Protein AF-A0A249PLD9-F1 (afdb_monomer)

Organism: NCBI:txid716928

pLDDT: mean 78.0, std 18.62, range [26.98, 97.56]

InterPro domains:
  IPR002560 Transposase IS204/IS1001/IS1096/IS1165, DDE domain [PF01610] (2-74)
  IPR047951 Transposase ISL3 [PTHR33498] (2-139)

Structure (mmCIF, N/CA/C/O backbone):
data_AF-A0A249PLD9-F1
#
_entry.id   AF-A0A249PLD9-F1
#
loop_
_atom_site.group_PDB
_atom_site.id
_atom_site.type_symbol
_atom_site.label_atom_id
_atom_site.label_alt_id
_atom_site.label_comp_id
_atom_site.label_asym_id
_atom_site.label_entity_id
_atom_site.label_seq_id
_atom_site.pdbx_PDB_ins_code
_atom_site.Cartn_x
_atom_site.Cartn_y
_atom_site.Cartn_z
_atom_site.occupancy
_atom_site.B_iso_or_equiv
_atom_site.auth_seq_id
_atom_site.auth_comp_id
_atom_site.auth_asym_id
_atom_site.auth_atom_id
_atom_site.pdbx_PDB_model_num
ATOM 1 N N . MET A 1 1 ? 6.284 -2.127 -35.579 1.00 70.12 1 MET A N 1
ATOM 2 C CA . MET A 1 1 ? 5.802 -1.109 -34.616 1.00 70.12 1 MET A CA 1
ATOM 3 C C . MET A 1 1 ? 4.845 -0.179 -35.342 1.00 70.12 1 MET A C 1
ATOM 5 O O . MET A 1 1 ? 5.048 0.017 -36.533 1.00 70.12 1 MET A O 1
ATOM 9 N N . LEU A 1 2 ? 3.818 0.342 -34.659 1.00 83.94 2 LEU A N 1
ATOM 10 C CA . LEU A 1 2 ? 2.940 1.381 -35.216 1.00 83.94 2 LEU A CA 1
ATOM 11 C C . LEU A 1 2 ? 3.691 2.723 -35.305 1.00 83.94 2 LEU A C 1
ATOM 13 O O . LEU A 1 2 ? 4.612 2.935 -34.512 1.00 83.94 2 LEU A O 1
ATOM 17 N N . PRO A 1 3 ? 3.332 3.600 -36.257 1.00 84.44 3 PRO A N 1
ATOM 18 C CA . PRO A 1 3 ? 4.051 4.852 -36.498 1.00 84.44 3 PRO A CA 1
ATOM 19 C C . PRO A 1 3 ? 3.848 5.893 -35.387 1.00 84.44 3 PRO A C 1
ATOM 21 O O . PRO A 1 3 ? 4.688 6.770 -35.211 1.00 84.44 3 PRO A O 1
ATOM 24 N N . ASP A 1 4 ? 2.775 5.775 -34.605 1.00 87.38 4 ASP A N 1
ATOM 25 C CA . ASP A 1 4 ? 2.455 6.669 -33.498 1.00 87.38 4 ASP A CA 1
ATOM 26 C C . ASP A 1 4 ? 1.708 5.926 -32.372 1.00 87.38 4 ASP A C 1
ATOM 28 O O . ASP A 1 4 ? 1.544 4.701 -32.385 1.00 87.38 4 ASP A O 1
ATOM 32 N N . ARG A 1 5 ? 1.298 6.691 -31.356 1.00 83.44 5 ARG A N 1
ATOM 33 C CA . ARG A 1 5 ? 0.489 6.231 -30.222 1.00 83.44 5 ARG A CA 1
ATOM 34 C C . ARG A 1 5 ? -0.947 6.762 -30.302 1.00 83.44 5 ARG A C 1
ATOM 36 O O . ARG A 1 5 ? -1.583 6.945 -29.265 1.00 83.44 5 ARG A O 1
ATOM 43 N N . GLU A 1 6 ? -1.483 7.003 -31.491 1.00 89.44 6 GLU A N 1
ATOM 44 C CA . GLU A 1 6 ? -2.859 7.469 -31.636 1.00 89.44 6 GLU A CA 1
ATOM 45 C C . GLU A 1 6 ? -3.853 6.291 -31.666 1.00 89.44 6 GLU A C 1
ATOM 47 O O . GLU A 1 6 ? -3.634 5.293 -32.361 1.00 89.44 6 GLU A O 1
ATOM 52 N N . PRO A 1 7 ? -4.986 6.374 -30.940 1.00 88.19 7 PRO A N 1
ATOM 53 C CA . PRO A 1 7 ? -6.011 5.328 -30.945 1.00 88.19 7 PRO A CA 1
ATOM 54 C C . PRO A 1 7 ? -6.562 5.017 -32.343 1.00 88.19 7 PRO A C 1
ATOM 56 O O . PRO A 1 7 ? -6.878 3.865 -32.628 1.00 88.19 7 PRO A O 1
ATOM 59 N N . ALA A 1 8 ? -6.651 6.024 -33.219 1.00 91.19 8 ALA A N 1
ATOM 60 C CA . ALA A 1 8 ? -7.128 5.863 -34.593 1.00 91.19 8 ALA A CA 1
ATOM 61 C C . ALA A 1 8 ? -6.180 4.996 -35.439 1.00 91.19 8 ALA A C 1
ATOM 63 O O . ALA A 1 8 ? -6.629 4.112 -36.168 1.00 91.19 8 ALA A O 1
ATOM 64 N N . THR A 1 9 ? -4.869 5.196 -35.286 1.00 91.31 9 THR A N 1
ATOM 65 C CA . THR A 1 9 ? -3.835 4.399 -35.958 1.00 91.31 9 THR A CA 1
ATOM 66 C C . THR A 1 9 ? -3.884 2.941 -35.504 1.00 91.31 9 THR A C 1
ATOM 68 O O . THR A 1 9 ? -3.793 2.024 -36.322 1.00 91.31 9 THR A O 1
ATOM 71 N N . ALA A 1 10 ? -4.105 2.710 -34.206 1.00 89.56 10 ALA A N 1
ATOM 72 C CA . ALA A 1 10 ? -4.314 1.369 -33.669 1.00 89.56 10 ALA A CA 1
ATOM 73 C C . ALA A 1 10 ? -5.616 0.724 -34.184 1.00 89.56 10 ALA A C 1
ATOM 75 O O . ALA A 1 10 ? -5.603 -0.452 -34.543 1.00 89.56 10 ALA A O 1
ATOM 76 N N . GLU A 1 11 ? -6.722 1.474 -34.264 1.00 93.81 11 GLU A N 1
ATOM 77 C CA . GLU A 1 11 ? -8.001 0.979 -34.798 1.00 93.81 11 GLU A CA 1
ATOM 78 C C . GLU A 1 11 ? -7.861 0.509 -36.252 1.00 93.81 11 GLU A C 1
ATOM 80 O O . GLU A 1 11 ? -8.253 -0.611 -36.584 1.00 93.81 11 GLU A O 1
ATOM 85 N N . ALA A 1 12 ? -7.267 1.343 -37.113 1.00 94.12 12 ALA A N 1
ATOM 86 C CA . ALA A 1 12 ? -7.079 1.030 -38.527 1.00 94.12 12 ALA A CA 1
ATOM 87 C C . ALA A 1 12 ? -6.222 -0.228 -38.725 1.00 94.12 12 ALA A C 1
ATOM 89 O O . ALA A 1 12 ? -6.561 -1.088 -39.538 1.00 94.12 12 ALA A O 1
ATOM 90 N N . TRP A 1 13 ? -5.150 -0.368 -37.940 1.00 93.69 13 TRP A N 1
ATOM 91 C CA . TRP A 1 13 ? -4.302 -1.554 -37.983 1.00 93.69 13 TRP A CA 1
ATOM 92 C C . TRP A 1 13 ? -5.044 -2.811 -37.512 1.00 93.69 13 TRP A C 1
ATOM 94 O O . TRP A 1 13 ? -4.952 -3.852 -38.159 1.00 93.69 13 TRP A O 1
ATOM 104 N N . LEU A 1 14 ? -5.826 -2.729 -36.432 1.00 94.19 14 LEU A N 1
ATOM 105 C CA . LEU A 1 14 ? -6.593 -3.872 -35.926 1.00 94.19 14 LEU A CA 1
ATOM 106 C C . LEU A 1 14 ? -7.652 -4.350 -36.931 1.00 94.19 14 LEU A C 1
ATOM 108 O O . LEU A 1 14 ? -7.806 -5.555 -37.099 1.00 94.19 14 LEU A O 1
ATOM 112 N N . ARG A 1 15 ? -8.314 -3.442 -37.666 1.00 94.50 15 ARG A N 1
ATOM 113 C CA . ARG A 1 15 ? -9.274 -3.817 -38.729 1.00 94.50 15 ARG A CA 1
ATOM 114 C C . ARG A 1 15 ? -8.634 -4.633 -39.851 1.00 94.50 15 ARG A C 1
ATOM 116 O O . ARG A 1 15 ? -9.286 -5.490 -40.434 1.00 94.50 15 ARG A O 1
ATOM 123 N N . GLN A 1 16 ? -7.362 -4.374 -40.148 1.00 94.38 16 GLN A N 1
ATOM 124 C CA . GLN A 1 16 ? -6.601 -5.123 -41.153 1.00 94.38 16 GLN A CA 1
ATOM 125 C C . GLN A 1 16 ? -6.118 -6.486 -40.633 1.00 94.38 16 GLN A C 1
ATOM 127 O O . GLN A 1 16 ? -5.609 -7.288 -41.410 1.00 94.38 16 GLN A O 1
ATOM 132 N N . ASN A 1 17 ? -6.278 -6.760 -39.335 1.00 92.75 17 ASN A N 1
ATOM 133 C CA . ASN A 1 17 ? -5.817 -7.976 -38.672 1.00 92.75 17 ASN A CA 1
ATOM 134 C C . ASN A 1 17 ? -6.981 -8.700 -37.971 1.00 92.75 17 ASN A C 1
ATOM 136 O O . ASN A 1 17 ? -6.928 -8.991 -36.774 1.00 92.75 17 ASN A O 1
ATOM 140 N N . ALA A 1 18 ? -8.035 -9.001 -38.736 1.00 90.44 18 ALA A N 1
ATOM 141 C CA . ALA A 1 18 ? -9.264 -9.642 -38.255 1.00 90.44 18 ALA A CA 1
ATOM 142 C C . ALA A 1 18 ? -9.063 -11.033 -37.622 1.00 90.44 18 ALA A C 1
ATOM 144 O O . ALA A 1 18 ? -9.919 -11.507 -36.882 1.00 90.44 18 ALA A O 1
ATOM 145 N N . GLN A 1 19 ? -7.922 -11.681 -37.869 1.00 94.25 19 GLN A N 1
ATOM 146 C CA . GLN A 1 19 ? -7.559 -12.966 -37.271 1.00 94.25 19 GLN A CA 1
ATOM 147 C C . GLN A 1 19 ? -7.184 -12.881 -35.780 1.00 94.25 19 GLN A C 1
ATOM 149 O O . GLN A 1 19 ? -7.023 -13.913 -35.128 1.00 94.25 19 GLN A O 1
ATOM 154 N N . ILE A 1 20 ? -6.991 -11.679 -35.228 1.00 94.38 20 ILE A N 1
ATOM 155 C CA . ILE A 1 20 ? -6.615 -11.496 -33.822 1.00 94.38 20 ILE A CA 1
ATOM 156 C C . ILE A 1 20 ? -7.820 -11.775 -32.919 1.00 94.38 20 ILE A C 1
ATOM 158 O O . ILE A 1 20 ? -8.819 -11.066 -32.954 1.00 94.38 20 ILE A O 1
ATOM 162 N N . GLN 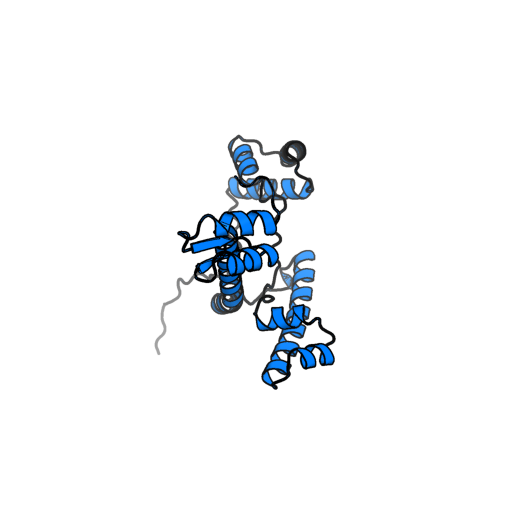A 1 21 ? -7.681 -12.769 -32.041 1.00 94.88 21 GLN A N 1
ATOM 163 C CA . GLN A 1 21 ? -8.733 -13.172 -31.098 1.00 94.88 21 GLN A CA 1
ATOM 164 C C . GLN A 1 21 ? -8.541 -12.606 -29.684 1.00 94.88 21 GLN A C 1
ATOM 166 O O . GLN A 1 21 ? -9.497 -12.526 -28.916 1.00 94.88 21 GLN A O 1
ATOM 171 N N . ILE A 1 22 ? -7.312 -12.227 -29.311 1.00 93.69 22 ILE A N 1
ATOM 172 C CA . ILE A 1 22 ? -6.978 -11.731 -27.968 1.00 93.69 22 ILE A CA 1
ATOM 173 C C . ILE A 1 22 ? -6.108 -10.482 -28.091 1.00 93.69 22 ILE A C 1
ATOM 175 O O . ILE A 1 22 ? -5.076 -10.498 -28.760 1.00 93.69 22 ILE A O 1
ATOM 179 N N . ILE A 1 23 ? -6.497 -9.413 -27.396 1.00 91.25 23 ILE A N 1
ATOM 180 C CA . ILE A 1 23 ? -5.784 -8.132 -27.384 1.00 91.25 23 ILE A CA 1
ATOM 181 C C . ILE A 1 23 ? -5.337 -7.829 -25.955 1.00 91.25 23 ILE A C 1
ATOM 183 O O . ILE A 1 23 ? -6.156 -7.510 -25.092 1.00 91.25 23 ILE A O 1
ATOM 187 N N . ALA A 1 24 ? -4.029 -7.893 -25.703 1.00 90.25 24 ALA A N 1
ATOM 188 C CA . ALA A 1 24 ? -3.438 -7.402 -24.462 1.00 90.25 24 ALA A CA 1
ATOM 189 C C . ALA A 1 24 ? -3.184 -5.894 -24.571 1.00 90.25 24 ALA A C 1
ATOM 191 O O . ALA A 1 24 ? -2.440 -5.458 -25.449 1.00 90.25 24 ALA A O 1
ATOM 192 N N . ARG A 1 25 ? -3.791 -5.093 -23.688 1.00 86.69 25 ARG A N 1
ATOM 193 C CA . ARG A 1 25 ? -3.689 -3.627 -23.756 1.00 86.69 25 ARG A CA 1
ATOM 194 C C . ARG A 1 25 ? -3.513 -2.938 -22.409 1.00 86.69 25 ARG A C 1
ATOM 196 O O . ARG A 1 25 ? -3.909 -3.448 -21.356 1.00 86.69 25 ARG A O 1
ATOM 203 N N . ASP A 1 26 ? -3.015 -1.710 -22.500 1.00 78.81 26 ASP A N 1
ATOM 204 C CA . ASP A 1 26 ? -3.050 -0.732 -21.421 1.00 78.81 26 ASP A CA 1
ATOM 205 C C . ASP A 1 26 ? -4.507 -0.320 -21.105 1.00 78.81 26 ASP A C 1
ATOM 207 O O . ASP A 1 26 ? -5.433 -0.443 -21.920 1.00 78.81 26 ASP A O 1
ATOM 211 N N . ARG A 1 27 ? -4.746 0.178 -19.891 1.00 70.25 27 ARG A N 1
ATOM 212 C CA . ARG A 1 27 ? -6.073 0.583 -19.403 1.00 70.25 27 ARG A CA 1
ATOM 213 C C . ARG A 1 27 ? -6.587 1.901 -19.987 1.00 70.25 27 ARG A C 1
ATOM 215 O O . ARG A 1 27 ? -7.692 2.307 -19.629 1.00 70.25 27 ARG A O 1
ATOM 222 N N . GLY A 1 28 ? -5.840 2.542 -20.885 1.00 76.12 28 GLY A N 1
ATOM 223 C CA . GLY A 1 28 ? -6.284 3.730 -21.607 1.00 76.12 28 GLY A CA 1
ATOM 224 C C . GLY A 1 28 ? -7.630 3.502 -22.303 1.00 76.12 28 GLY A C 1
ATOM 225 O O . GLY A 1 28 ? -7.758 2.631 -23.165 1.00 76.12 28 GLY A O 1
ATOM 226 N N . GLY A 1 29 ? -8.645 4.288 -21.927 1.00 81.88 29 GLY A N 1
ATOM 227 C CA . GLY A 1 29 ? -10.016 4.121 -22.426 1.00 81.88 29 GLY A CA 1
ATOM 228 C C . GLY A 1 29 ? -10.125 4.241 -23.949 1.00 81.88 29 GLY A C 1
ATOM 229 O O . GLY A 1 29 ? -10.872 3.491 -24.568 1.00 81.88 29 GLY A O 1
ATOM 230 N N . ALA A 1 30 ? -9.321 5.117 -24.557 1.00 85.69 30 ALA A N 1
ATOM 231 C CA . ALA A 1 30 ? -9.334 5.344 -25.999 1.00 85.69 30 ALA A CA 1
ATOM 232 C C . ALA A 1 30 ? -8.882 4.111 -26.807 1.00 85.69 30 ALA A C 1
ATOM 234 O O . ALA A 1 30 ? -9.521 3.762 -27.793 1.00 85.69 30 ALA A O 1
ATOM 235 N N . TYR A 1 31 ? -7.853 3.392 -26.347 1.00 84.00 31 TYR A N 1
ATOM 236 C CA . TYR A 1 31 ? -7.392 2.158 -26.995 1.00 84.00 31 TYR A CA 1
ATOM 237 C C . TYR A 1 31 ? -8.361 0.992 -26.811 1.00 84.00 31 TYR A C 1
ATOM 239 O O . TYR A 1 31 ? -8.528 0.184 -27.718 1.00 84.00 31 TYR A O 1
ATOM 247 N N . GLY A 1 32 ? -9.024 0.905 -25.652 1.00 89.50 32 GLY A N 1
ATOM 248 C CA . GLY A 1 32 ? -10.064 -0.102 -25.437 1.00 89.50 32 GLY A CA 1
ATOM 249 C C . GLY A 1 32 ? -11.263 0.086 -26.367 1.00 89.50 32 GLY A C 1
ATOM 250 O O . GLY A 1 32 ? -11.781 -0.891 -26.905 1.00 89.50 32 GLY A O 1
ATOM 251 N N . LEU A 1 33 ? -11.665 1.340 -26.597 1.00 91.50 33 LEU A N 1
ATOM 252 C CA . LEU A 1 33 ? -12.723 1.684 -27.549 1.00 91.50 33 LEU A CA 1
ATOM 253 C C . LEU A 1 33 ? -12.303 1.412 -28.997 1.00 91.50 33 LEU A C 1
ATOM 255 O O . LEU A 1 33 ? -13.076 0.811 -29.736 1.00 91.50 33 LEU A O 1
ATOM 259 N N . ALA A 1 34 ? -11.085 1.798 -29.38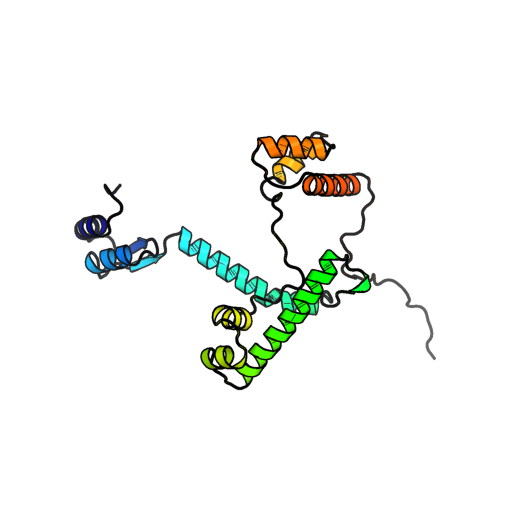4 1.00 91.75 34 ALA A N 1
ATOM 260 C CA . ALA A 1 34 ? -10.523 1.494 -30.701 1.00 91.75 34 ALA A CA 1
ATOM 261 C C . ALA A 1 34 ? -10.506 -0.021 -30.970 1.00 91.75 34 ALA A C 1
ATOM 263 O O . ALA A 1 34 ? -10.995 -0.479 -31.999 1.00 91.75 34 ALA A O 1
ATOM 264 N N . ALA A 1 35 ? -10.031 -0.815 -30.005 1.00 91.56 35 ALA A N 1
ATOM 265 C CA . ALA A 1 35 ? -10.025 -2.270 -30.107 1.00 91.56 35 ALA A CA 1
ATOM 266 C C . ALA A 1 35 ? -11.439 -2.859 -30.222 1.00 91.56 35 ALA A C 1
ATOM 268 O O . ALA A 1 35 ? -11.665 -3.713 -31.070 1.00 91.56 35 ALA A O 1
ATOM 269 N N . ALA A 1 36 ? -12.398 -2.370 -29.427 1.00 93.06 36 ALA A N 1
ATOM 270 C CA . ALA A 1 36 ? -13.783 -2.848 -29.469 1.00 93.06 36 ALA A CA 1
ATOM 271 C C . ALA A 1 36 ? -14.487 -2.520 -30.795 1.00 93.06 36 ALA A C 1
ATOM 273 O O . ALA A 1 36 ? -15.338 -3.279 -31.240 1.00 93.06 36 ALA A O 1
ATOM 274 N N . ARG A 1 37 ? -14.144 -1.389 -31.425 1.00 94.25 37 ARG A N 1
ATOM 275 C CA . ARG A 1 37 ? -14.674 -1.005 -32.742 1.00 94.25 37 ARG A CA 1
ATOM 276 C C . ARG A 1 37 ? -14.049 -1.805 -33.875 1.00 94.25 37 ARG A C 1
ATOM 278 O O . ARG A 1 37 ? -14.752 -2.177 -34.806 1.00 94.25 37 ARG A O 1
ATOM 285 N N . ALA A 1 38 ? -12.737 -2.024 -33.816 1.00 94.00 3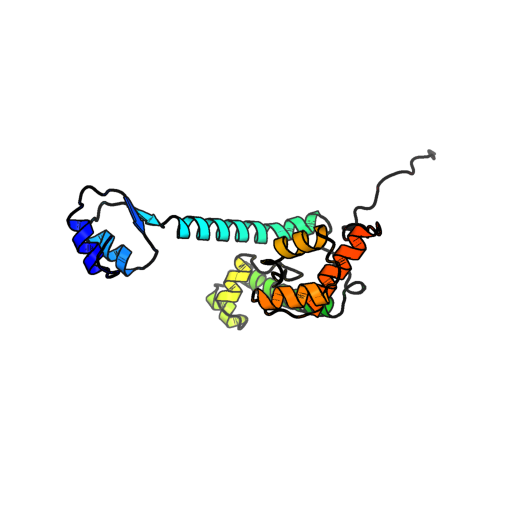8 ALA A N 1
ATOM 286 C CA . ALA A 1 38 ? -12.014 -2.729 -34.865 1.00 94.00 38 ALA A CA 1
ATOM 287 C C . ALA A 1 38 ? -12.266 -4.239 -34.845 1.00 94.00 38 ALA A C 1
ATOM 289 O O . ALA A 1 38 ? -12.405 -4.833 -35.908 1.00 94.00 38 ALA A O 1
ATOM 290 N N . LEU A 1 39 ? -12.309 -4.841 -33.652 1.00 95.81 39 LEU A N 1
ATOM 291 C CA . LEU A 1 39 ? -12.445 -6.281 -33.439 1.00 95.81 39 LEU A CA 1
ATOM 292 C C . LEU A 1 39 ? -13.436 -6.549 -32.290 1.00 95.81 39 LEU A C 1
ATOM 294 O O . LEU A 1 39 ? -13.010 -6.794 -31.158 1.00 95.81 39 LEU A O 1
ATOM 298 N N . PRO A 1 40 ? -14.755 -6.486 -32.552 1.00 93.62 40 PRO A N 1
ATOM 299 C CA . PRO A 1 40 ? -15.787 -6.636 -31.522 1.00 93.62 40 PRO A CA 1
ATOM 300 C C . PRO A 1 40 ? -15.746 -7.984 -30.793 1.00 93.62 40 PRO A C 1
ATOM 302 O O . PRO A 1 40 ? -16.024 -8.041 -29.596 1.00 93.62 40 PRO A O 1
ATOM 305 N N . ASP A 1 41 ? -15.352 -9.042 -31.502 1.00 94.12 41 ASP A N 1
ATOM 306 C CA . ASP A 1 41 ? -15.304 -10.410 -30.975 1.00 94.12 41 ASP A CA 1
ATOM 307 C C . ASP A 1 41 ? -13.972 -10.746 -30.283 1.00 94.12 41 ASP A C 1
ATOM 309 O O . ASP A 1 41 ? -13.835 -11.802 -29.662 1.00 94.12 41 ASP A O 1
ATOM 313 N N . ALA A 1 42 ? -12.972 -9.859 -30.363 1.00 94.81 42 ALA A N 1
ATOM 314 C CA . ALA A 1 42 ? -11.678 -10.091 -29.735 1.00 94.81 42 ALA A CA 1
ATOM 315 C C . ALA A 1 42 ? -11.737 -9.847 -28.220 1.00 94.81 42 ALA A C 1
ATOM 317 O O . ALA A 1 42 ? -12.160 -8.792 -27.734 1.00 94.81 42 ALA A O 1
ATOM 318 N N . VAL A 1 43 ? -11.218 -10.801 -27.447 1.00 95.12 43 VAL A N 1
ATOM 319 C CA . VAL A 1 43 ? -11.152 -10.699 -25.988 1.00 95.12 43 VAL A CA 1
ATOM 320 C C . VAL A 1 43 ? -10.060 -9.710 -25.595 1.00 95.12 43 VAL A C 1
ATOM 322 O O . VAL A 1 43 ? -8.871 -9.926 -25.836 1.00 95.12 43 VAL A O 1
ATOM 325 N N . GLN A 1 44 ? -10.451 -8.624 -24.933 1.00 92.38 44 GLN A N 1
ATOM 326 C CA . GLN A 1 44 ? -9.506 -7.639 -24.417 1.00 92.38 44 GLN A CA 1
ATOM 327 C C . GLN A 1 44 ? -9.056 -8.006 -23.003 1.00 92.38 44 GLN A C 1
ATOM 329 O O . GLN A 1 44 ? -9.858 -8.035 -22.066 1.00 92.38 44 GLN A O 1
ATOM 334 N N . VAL A 1 45 ? -7.755 -8.218 -22.832 1.00 90.12 45 VAL A N 1
ATOM 335 C CA . VAL A 1 45 ? -7.128 -8.504 -21.539 1.00 90.12 45 VAL A CA 1
ATOM 336 C C . VAL A 1 45 ? -6.211 -7.359 -21.121 1.00 90.12 45 VAL A C 1
ATOM 338 O O . VAL A 1 45 ? -5.655 -6.633 -21.948 1.00 90.12 45 VAL A O 1
ATOM 341 N N . ALA A 1 46 ? -6.057 -7.176 -19.810 1.00 84.94 46 ALA A N 1
ATOM 342 C CA . ALA A 1 46 ? -5.058 -6.250 -19.292 1.00 84.94 46 ALA A CA 1
ATOM 343 C C . ALA A 1 46 ? -3.657 -6.754 -19.658 1.00 84.94 46 ALA A C 1
ATOM 345 O O . ALA A 1 46 ? -3.396 -7.957 -19.594 1.00 84.94 46 ALA A O 1
ATOM 346 N N . ASP A 1 47 ? -2.758 -5.840 -20.017 1.00 83.38 47 ASP A N 1
ATOM 347 C CA . ASP A 1 47 ? -1.370 -6.212 -20.255 1.00 83.38 47 ASP A CA 1
ATOM 348 C C . ASP A 1 47 ? -0.696 -6.802 -19.000 1.00 83.38 47 ASP A C 1
ATOM 350 O O . ASP A 1 47 ? -1.171 -6.698 -17.859 1.00 83.38 47 ASP A O 1
ATOM 354 N N . ARG A 1 48 ? 0.456 -7.439 -19.225 1.00 80.50 48 ARG A N 1
ATOM 355 C CA . ARG A 1 48 ? 1.242 -8.097 -18.179 1.00 80.50 48 ARG A CA 1
ATOM 356 C C . ARG A 1 48 ? 1.589 -7.154 -17.028 1.00 80.50 48 ARG A C 1
ATOM 358 O O . ARG A 1 48 ? 1.569 -7.592 -15.880 1.00 80.50 48 ARG A O 1
ATOM 365 N N . TRP A 1 49 ? 1.921 -5.894 -17.313 1.00 79.50 49 TRP A N 1
ATOM 366 C CA . TRP A 1 49 ? 2.300 -4.944 -16.271 1.00 79.50 49 TRP A CA 1
ATOM 367 C C . TRP A 1 49 ? 1.119 -4.679 -15.339 1.00 79.50 49 TRP A C 1
ATOM 369 O O . TRP A 1 49 ? 1.247 -4.835 -14.125 1.00 79.50 49 TRP A O 1
ATOM 379 N N . HIS A 1 50 ? -0.061 -4.401 -15.898 1.00 78.94 50 HIS A N 1
ATOM 380 C CA . HIS A 1 50 ? -1.274 -4.202 -15.111 1.00 78.94 50 HIS A CA 1
ATOM 381 C C . HIS A 1 50 ? -1.664 -5.447 -14.329 1.00 78.94 50 HIS A C 1
ATOM 383 O O . HIS A 1 50 ? -2.050 -5.328 -13.168 1.00 78.94 50 HIS A O 1
ATOM 389 N N . LEU A 1 51 ? -1.588 -6.640 -14.920 1.00 80.25 51 LEU A N 1
ATOM 390 C CA . LEU A 1 51 ? -1.889 -7.878 -14.196 1.00 80.25 51 LEU A CA 1
ATOM 391 C C . LEU A 1 51 ? -0.982 -8.039 -12.969 1.00 80.25 51 LEU A C 1
ATOM 393 O O . LEU A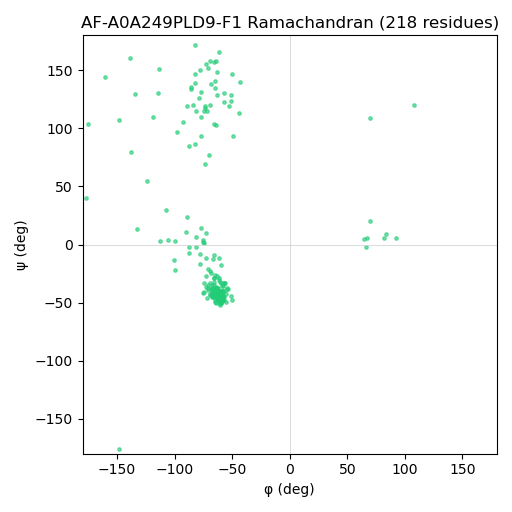 1 51 ? -1.489 -8.262 -11.867 1.00 80.25 51 LEU A O 1
ATOM 397 N N . MET A 1 52 ? 0.326 -7.834 -13.136 1.00 76.50 52 MET A N 1
ATOM 398 C CA . MET A 1 52 ? 1.303 -7.925 -12.047 1.00 76.50 52 MET A CA 1
ATOM 399 C C . MET A 1 52 ? 1.094 -6.843 -10.983 1.00 76.50 52 MET A C 1
ATOM 401 O O . MET A 1 52 ? 1.112 -7.152 -9.790 1.00 76.50 52 MET A O 1
ATOM 405 N N . GLU A 1 53 ? 0.839 -5.599 -11.384 1.00 74.81 53 GLU A N 1
ATOM 406 C CA . GLU A 1 53 ? 0.580 -4.485 -10.465 1.00 74.81 53 GLU A CA 1
ATOM 407 C C . GLU A 1 53 ? -0.695 -4.729 -9.643 1.00 74.81 53 GLU A C 1
ATOM 409 O O . GLU A 1 53 ? -0.705 -4.595 -8.417 1.00 74.81 53 GLU A O 1
ATOM 414 N N . ASN A 1 54 ? -1.782 -5.169 -10.288 1.00 78.12 54 ASN A N 1
ATOM 415 C CA . ASN A 1 54 ? -3.029 -5.469 -9.583 1.00 78.12 54 ASN A CA 1
ATOM 416 C C . ASN A 1 54 ? -2.881 -6.656 -8.632 1.00 78.12 54 ASN A C 1
ATOM 418 O O . ASN A 1 54 ? -3.386 -6.583 -7.511 1.00 78.12 54 ASN A O 1
ATOM 422 N N . ALA A 1 55 ? -2.211 -7.727 -9.066 1.00 75.38 55 ALA A N 1
ATOM 423 C CA . ALA A 1 55 ? -1.973 -8.906 -8.242 1.00 75.38 55 ALA A CA 1
ATOM 424 C C . ALA A 1 55 ? -1.114 -8.552 -7.022 1.00 75.38 55 ALA A C 1
ATOM 426 O O . ALA A 1 55 ? -1.484 -8.878 -5.894 1.00 75.38 55 ALA A O 1
ATOM 427 N N . SER A 1 56 ? -0.034 -7.793 -7.226 1.00 70.12 56 SER A N 1
ATOM 428 C CA . SER A 1 56 ? 0.836 -7.306 -6.151 1.00 70.12 56 SER A CA 1
ATOM 429 C C . SER A 1 56 ? 0.061 -6.436 -5.165 1.00 70.12 56 SER A C 1
ATOM 431 O O . SER A 1 56 ? 0.130 -6.643 -3.952 1.00 70.12 56 SER A O 1
ATOM 433 N N . ARG A 1 57 ? -0.756 -5.502 -5.666 1.00 72.56 57 ARG A N 1
ATOM 434 C CA . ARG A 1 57 ? -1.591 -4.648 -4.817 1.00 72.56 57 ARG A CA 1
ATOM 435 C C . ARG A 1 57 ? -2.622 -5.450 -4.023 1.00 72.56 57 ARG A C 1
ATOM 437 O O . ARG A 1 57 ? -2.785 -5.204 -2.830 1.00 72.56 57 ARG A O 1
ATOM 444 N N . ALA A 1 58 ? -3.295 -6.408 -4.659 1.00 78.88 58 ALA A N 1
ATOM 445 C CA . ALA A 1 58 ? -4.273 -7.273 -4.005 1.00 78.88 58 ALA A CA 1
ATOM 446 C C . ALA A 1 58 ? -3.625 -8.152 -2.926 1.00 78.88 58 ALA A C 1
ATOM 448 O O . ALA A 1 58 ? -4.163 -8.268 -1.823 1.00 78.88 58 ALA A O 1
ATOM 449 N N . PHE A 1 59 ? -2.444 -8.704 -3.209 1.00 76.19 59 PHE A N 1
ATOM 450 C CA . PHE A 1 59 ? -1.655 -9.469 -2.250 1.00 76.19 59 PHE A CA 1
ATOM 451 C C . PHE A 1 59 ? -1.253 -8.615 -1.0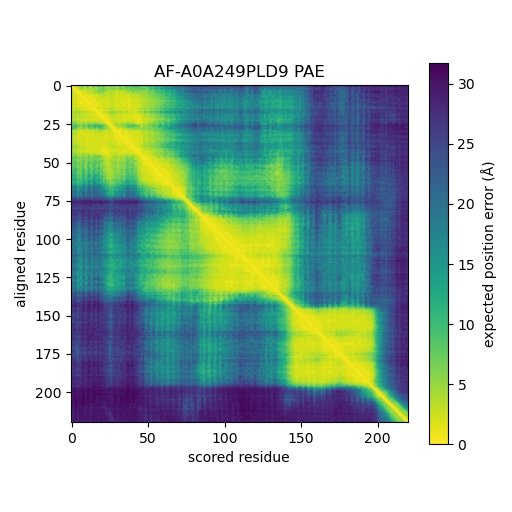42 1.00 76.19 59 PHE A C 1
ATOM 453 O O . PHE A 1 59 ? -1.521 -8.992 0.099 1.00 76.19 59 PHE A O 1
ATOM 460 N N . LEU A 1 60 ? -0.692 -7.422 -1.269 1.00 74.56 60 LEU A N 1
ATOM 461 C CA . LEU A 1 60 ? -0.336 -6.492 -0.193 1.00 74.56 60 LEU A CA 1
ATOM 462 C C . LEU A 1 60 ? -1.553 -6.098 0.651 1.00 74.56 60 LEU A C 1
ATOM 464 O O . LEU A 1 60 ? -1.453 -6.010 1.875 1.00 74.56 60 LEU A O 1
ATOM 468 N N . ASP A 1 61 ? -2.706 -5.881 0.022 1.00 72.56 61 ASP A N 1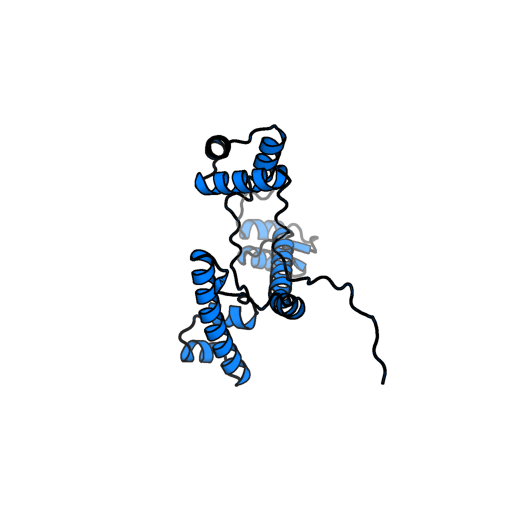
ATOM 469 C CA . ASP A 1 61 ? -3.955 -5.590 0.724 1.00 72.56 61 ASP A CA 1
ATOM 470 C C . ASP A 1 61 ? -4.426 -6.769 1.586 1.00 72.56 61 ASP A C 1
ATOM 472 O O . ASP A 1 61 ? -4.841 -6.560 2.730 1.00 72.56 61 ASP A O 1
ATOM 476 N N . ALA A 1 62 ? -4.334 -8.002 1.080 1.00 78.31 62 ALA A N 1
ATOM 477 C CA . ALA A 1 62 ? -4.665 -9.210 1.832 1.00 78.31 62 ALA A CA 1
ATOM 478 C C . ALA A 1 62 ? -3.738 -9.388 3.044 1.00 78.31 62 ALA A C 1
ATOM 480 O O . ALA A 1 62 ? -4.214 -9.561 4.168 1.00 78.31 62 ALA A O 1
ATOM 481 N N . VAL A 1 63 ? -2.424 -9.242 2.849 1.00 76.44 63 VAL A N 1
ATOM 482 C CA . VAL A 1 63 ? -1.437 -9.303 3.935 1.00 76.44 63 VAL A CA 1
ATOM 483 C C . VAL A 1 63 ? -1.724 -8.227 4.984 1.00 76.44 63 VAL A C 1
ATOM 485 O O . VAL A 1 63 ? -1.829 -8.538 6.170 1.00 76.44 63 VAL A O 1
ATOM 488 N N . ARG A 1 64 ? -1.933 -6.966 4.575 1.00 73.00 64 ARG A N 1
ATOM 489 C CA . ARG A 1 64 ? -2.235 -5.848 5.493 1.00 73.00 64 ARG A CA 1
ATOM 490 C C . ARG A 1 64 ? -3.480 -6.095 6.343 1.00 73.00 64 ARG A C 1
ATOM 492 O O . ARG A 1 64 ? -3.468 -5.777 7.534 1.00 73.00 64 ARG A O 1
ATOM 499 N N . LYS A 1 65 ? -4.534 -6.681 5.765 1.00 73.88 65 LYS A N 1
ATOM 500 C CA . LYS A 1 65 ? -5.744 -7.073 6.508 1.00 73.88 65 LYS A CA 1
ATOM 501 C C . LYS A 1 65 ? -5.427 -8.124 7.577 1.00 73.88 65 LYS A C 1
ATOM 503 O O . LYS A 1 65 ? -5.849 -7.968 8.724 1.00 73.88 65 LYS A O 1
ATOM 508 N N . SER A 1 66 ? -4.632 -9.136 7.233 1.00 73.31 66 SER A N 1
ATOM 509 C CA . SER A 1 66 ? -4.272 -10.241 8.132 1.00 73.31 66 SER A CA 1
ATOM 510 C C . SER A 1 66 ? -3.279 -9.848 9.230 1.00 73.31 66 SER A C 1
ATOM 512 O O . SER A 1 66 ? -3.323 -10.408 10.326 1.00 73.31 66 SER A O 1
ATOM 514 N N . MET A 1 67 ? -2.428 -8.840 9.003 1.00 71.81 67 MET A N 1
ATOM 515 C CA . MET A 1 67 ? -1.403 -8.419 9.971 1.00 71.81 67 MET A CA 1
ATOM 516 C C . MET A 1 67 ? -1.966 -8.035 11.343 1.00 71.81 67 MET A C 1
ATOM 518 O O . MET A 1 67 ? -1.304 -8.265 12.355 1.00 71.81 67 MET A O 1
ATOM 522 N N . ARG A 1 68 ? -3.179 -7.469 11.416 1.00 68.38 68 ARG A N 1
ATOM 523 C CA . ARG A 1 68 ? -3.813 -7.142 12.706 1.00 68.38 68 ARG A CA 1
ATOM 524 C C . ARG A 1 68 ? -4.077 -8.402 13.529 1.00 68.38 68 ARG A C 1
ATOM 526 O O . ARG A 1 68 ? -3.784 -8.417 14.722 1.00 68.38 68 ARG A O 1
ATOM 533 N N . GLN A 1 69 ? -4.596 -9.446 12.888 1.00 70.75 69 GLN A N 1
ATOM 534 C CA . GLN A 1 69 ? -4.873 -10.722 13.539 1.00 70.75 69 GLN A CA 1
ATOM 535 C C . GLN A 1 69 ? -3.573 -11.436 13.919 1.00 70.75 69 GLN A C 1
ATOM 537 O O . GLN A 1 69 ? -3.445 -11.871 15.058 1.00 70.75 69 GLN A O 1
ATOM 542 N N . ILE A 1 70 ? -2.580 -11.449 13.024 1.00 69.44 70 ILE A N 1
ATOM 543 C CA . ILE A 1 70 ? -1.246 -12.020 13.278 1.00 69.44 70 ILE A CA 1
ATOM 544 C C . ILE A 1 70 ? -0.572 -11.339 14.481 1.00 69.44 70 ILE A C 1
ATOM 546 O O . ILE A 1 70 ? -0.033 -11.998 15.364 1.00 69.44 70 ILE A O 1
ATOM 550 N N . ARG A 1 71 ? -0.634 -10.003 14.577 1.00 66.62 71 ARG A N 1
ATOM 551 C CA . ARG A 1 71 ? -0.090 -9.277 15.740 1.00 66.62 71 ARG A CA 1
ATOM 552 C C . ARG A 1 71 ? -0.857 -9.586 17.028 1.00 66.62 71 ARG A C 1
ATOM 554 O O . ARG A 1 71 ? -0.250 -9.623 18.095 1.00 66.62 71 ARG A O 1
ATOM 561 N N . LYS A 1 72 ? -2.174 -9.793 16.941 1.00 68.00 72 LYS A N 1
ATOM 562 C CA . LYS A 1 72 ? -3.003 -10.154 18.097 1.00 68.00 72 LYS A CA 1
ATOM 563 C C . LYS A 1 72 ? -2.645 -11.545 18.626 1.00 68.00 72 LYS A C 1
ATOM 565 O O . LYS A 1 72 ? -2.523 -11.695 19.837 1.00 68.00 72 LYS A O 1
ATOM 570 N N . THR A 1 73 ? -2.461 -12.532 17.746 1.00 68.94 73 THR A N 1
ATOM 571 C CA . THR A 1 73 ? -2.132 -13.914 18.136 1.00 68.94 73 THR A CA 1
ATOM 572 C C . THR A 1 73 ? -0.714 -14.044 18.685 1.00 68.94 73 THR A C 1
ATOM 574 O O . THR A 1 73 ? -0.511 -14.741 19.669 1.00 68.94 73 THR A O 1
ATOM 577 N N . LEU A 1 74 ? 0.256 -13.316 18.125 1.00 65.88 74 LEU A N 1
ATOM 578 C CA . LEU A 1 74 ? 1.655 -13.344 18.576 1.00 65.88 74 LEU A CA 1
ATOM 579 C C . LEU A 1 74 ? 1.918 -12.584 19.893 1.00 65.88 74 LEU A C 1
ATOM 581 O O . LEU A 1 74 ? 3.072 -12.411 20.276 1.00 65.88 74 LEU A O 1
ATOM 585 N N . GLY A 1 75 ? 0.894 -12.034 20.562 1.00 58.38 75 GLY A N 1
ATOM 586 C CA . GLY A 1 75 ? 1.073 -11.190 21.759 1.00 58.38 75 GLY A CA 1
ATOM 587 C C . GLY A 1 75 ? 1.814 -9.866 21.493 1.00 58.38 75 GLY A C 1
ATOM 588 O O . GLY A 1 75 ? 2.069 -9.081 22.407 1.00 58.38 75 GLY A O 1
ATOM 589 N N . ALA A 1 76 ? 2.108 -9.587 20.221 1.00 56.88 76 ALA A N 1
ATOM 590 C CA . ALA A 1 76 ? 2.773 -8.403 19.690 1.00 56.88 76 ALA A CA 1
ATOM 591 C C . ALA A 1 76 ? 1.961 -7.106 19.860 1.00 56.88 76 ALA A C 1
ATOM 593 O O . ALA A 1 76 ? 2.449 -6.010 19.580 1.00 56.88 76 ALA A O 1
ATOM 594 N N . THR A 1 77 ? 0.705 -7.218 20.290 1.00 53.00 77 THR A N 1
ATOM 595 C CA . THR A 1 77 ? -0.252 -6.121 20.458 1.00 53.00 77 THR A CA 1
ATOM 596 C C . THR A 1 77 ? 0.108 -5.166 21.595 1.00 53.00 77 THR A C 1
ATOM 598 O O . THR A 1 77 ? -0.299 -4.005 21.556 1.00 53.00 77 THR A O 1
ATOM 601 N N . ARG A 1 78 ? 0.871 -5.607 22.607 1.00 58.41 78 ARG A N 1
ATOM 602 C CA . ARG A 1 78 ? 1.226 -4.760 23.758 1.00 58.41 78 ARG A CA 1
ATOM 603 C C . ARG A 1 78 ? 2.493 -3.955 23.481 1.00 58.41 78 ARG A C 1
ATOM 605 O O . ARG A 1 78 ? 3.598 -4.315 23.877 1.00 58.41 78 ARG A O 1
ATOM 612 N N . VAL A 1 79 ? 2.326 -2.808 22.830 1.00 61.16 79 VAL A N 1
ATOM 613 C CA . VAL A 1 79 ? 3.377 -1.787 22.804 1.00 61.16 79 VAL A CA 1
ATOM 614 C C . VAL A 1 79 ? 3.451 -1.143 24.186 1.00 61.16 79 VAL A C 1
ATOM 616 O O . VAL A 1 79 ? 2.508 -0.476 24.595 1.00 61.16 79 VAL A O 1
ATOM 619 N N . ASN A 1 80 ? 4.561 -1.318 24.910 1.00 64.75 80 ASN A N 1
ATOM 620 C CA . ASN A 1 80 ? 4.801 -0.579 26.151 1.00 64.75 80 ASN A CA 1
ATOM 621 C C . ASN A 1 80 ? 5.246 0.860 25.813 1.00 64.75 80 ASN A C 1
ATOM 623 O O . ASN A 1 80 ? 6.383 1.042 25.359 1.00 64.75 80 ASN A O 1
ATOM 627 N N . PRO A 1 81 ? 4.416 1.894 26.054 1.00 61.38 81 PRO A N 1
ATOM 628 C CA . PRO A 1 81 ? 4.731 3.267 25.654 1.00 61.38 81 PRO A CA 1
ATOM 629 C C . PRO A 1 81 ? 5.955 3.833 26.384 1.00 61.38 81 PRO A C 1
ATOM 631 O O . PRO A 1 81 ? 6.671 4.684 25.849 1.00 61.38 81 PRO A O 1
ATOM 634 N N . LYS A 1 82 ? 6.242 3.326 27.593 1.00 60.59 82 LYS A N 1
ATOM 635 C CA . LYS A 1 82 ? 7.381 3.765 28.410 1.00 60.59 82 LYS A CA 1
ATOM 636 C C . LYS A 1 82 ? 8.720 3.405 27.761 1.00 60.59 82 LYS A C 1
ATOM 638 O O . LYS A 1 82 ? 9.669 4.170 27.892 1.00 60.59 82 LYS A O 1
ATOM 643 N N . LEU A 1 83 ? 8.763 2.324 26.978 1.00 61.34 83 LEU A N 1
ATOM 644 C CA . LEU A 1 83 ? 9.958 1.852 26.265 1.00 61.34 83 LEU A CA 1
ATOM 645 C C . LEU A 1 83 ? 10.143 2.495 24.878 1.00 61.34 83 LEU A C 1
ATOM 647 O O . LEU A 1 83 ? 11.115 2.203 24.178 1.00 61.34 83 LEU A O 1
ATOM 651 N N . LEU A 1 84 ? 9.215 3.354 24.446 1.00 65.62 84 LEU A N 1
ATOM 652 C CA . LEU A 1 84 ? 9.296 4.017 23.148 1.00 65.62 84 LEU A CA 1
ATOM 653 C C . LEU A 1 84 ? 10.210 5.243 23.202 1.00 65.62 84 LEU A C 1
ATOM 655 O O . LEU A 1 84 ? 10.138 6.054 24.124 1.00 65.62 84 LEU A O 1
ATOM 659 N N . THR A 1 85 ? 11.016 5.421 22.154 1.00 69.88 85 THR A N 1
ATOM 660 C CA . THR A 1 85 ? 11.706 6.691 21.892 1.00 69.88 85 THR A CA 1
ATOM 661 C C . THR A 1 85 ? 10.685 7.793 21.599 1.00 69.88 85 THR A C 1
ATOM 663 O O . THR A 1 85 ? 9.581 7.494 21.147 1.00 69.88 85 THR A O 1
ATOM 666 N N . ALA A 1 86 ? 11.050 9.067 21.774 1.00 61.53 86 ALA A N 1
ATOM 667 C CA . ALA A 1 86 ? 10.150 10.200 21.515 1.00 61.53 86 ALA A CA 1
ATOM 668 C C . ALA A 1 86 ? 9.481 10.137 20.123 1.00 61.53 86 ALA A C 1
ATOM 670 O O . ALA A 1 86 ? 8.264 10.254 20.007 1.00 61.53 86 ALA A O 1
ATOM 671 N N . ALA A 1 87 ? 10.248 9.818 19.073 1.00 65.75 87 ALA A N 1
ATOM 672 C CA . ALA A 1 87 ? 9.714 9.648 17.719 1.00 65.75 87 ALA A CA 1
ATOM 673 C C . ALA A 1 87 ? 8.707 8.487 17.603 1.00 65.75 87 ALA A C 1
ATOM 675 O O . ALA A 1 87 ? 7.711 8.594 16.888 1.00 65.75 87 ALA A O 1
ATOM 676 N N . LYS A 1 88 ? 8.942 7.374 18.309 1.00 68.25 88 LYS A N 1
ATOM 677 C CA . LYS A 1 88 ? 8.010 6.240 18.334 1.00 68.25 88 LYS A CA 1
ATOM 678 C C . LYS A 1 88 ? 6.769 6.533 19.179 1.00 68.25 88 LYS A C 1
ATOM 680 O O . LYS A 1 88 ? 5.699 6.062 18.813 1.00 68.25 88 LYS A O 1
ATOM 685 N N . ARG A 1 89 ? 6.883 7.323 20.254 1.00 70.19 89 ARG A N 1
ATOM 686 C CA . ARG A 1 89 ? 5.732 7.798 21.045 1.00 70.19 89 ARG A CA 1
ATOM 687 C C . ARG A 1 89 ? 4.800 8.649 20.190 1.00 70.19 89 ARG A C 1
ATOM 689 O O . ARG A 1 89 ? 3.623 8.327 20.107 1.00 70.19 89 ARG A O 1
ATOM 696 N N . LEU A 1 90 ? 5.341 9.611 19.441 1.00 72.12 90 LEU A N 1
ATOM 697 C CA . LEU A 1 90 ? 4.552 10.433 18.518 1.00 72.12 90 LEU A CA 1
ATOM 698 C C . LEU A 1 90 ? 3.828 9.586 17.453 1.00 72.12 90 LEU A C 1
ATOM 700 O O . LEU A 1 90 ? 2.660 9.817 17.144 1.00 72.12 90 LEU A O 1
ATOM 704 N N . GLN A 1 91 ? 4.498 8.565 16.903 1.00 73.00 91 GLN A N 1
ATOM 705 C CA . GLN A 1 91 ? 3.855 7.626 15.975 1.00 73.00 91 GLN A CA 1
ATOM 706 C C . GLN A 1 91 ? 2.755 6.796 16.644 1.00 73.00 91 GLN A C 1
ATOM 708 O O . GLN A 1 91 ? 1.719 6.561 16.022 1.00 73.00 91 GLN A O 1
ATOM 713 N N . TYR A 1 92 ? 2.971 6.369 17.889 1.00 77.38 92 TYR A N 1
ATOM 714 C CA . TYR A 1 92 ? 2.009 5.593 18.663 1.00 77.38 92 TYR A CA 1
ATOM 715 C C . TYR A 1 92 ? 0.767 6.418 19.027 1.00 77.38 92 TYR A C 1
ATOM 717 O O . TYR A 1 92 ? -0.352 5.962 18.820 1.00 77.38 92 TYR A O 1
ATOM 725 N N . GLU A 1 93 ? 0.931 7.668 19.451 1.00 80.81 93 GLU A N 1
ATOM 726 C CA . GLU A 1 93 ? -0.185 8.602 19.650 1.00 80.81 93 GLU A CA 1
ATOM 727 C C . GLU A 1 93 ? -0.955 8.842 18.347 1.00 80.81 93 GLU A C 1
ATOM 729 O O . GLU A 1 93 ? -2.184 8.777 18.308 1.00 80.81 93 GLU A O 1
ATOM 734 N N . GLY A 1 94 ? -0.233 9.048 17.242 1.00 83.38 94 GLY A N 1
ATOM 735 C CA . GLY A 1 94 ? -0.833 9.142 15.915 1.00 83.38 94 GLY A CA 1
ATOM 736 C C . GLY A 1 94 ? -1.531 7.850 15.475 1.00 83.38 94 GLY A C 1
ATOM 737 O O . GLY A 1 94 ? -2.450 7.898 14.663 1.00 83.38 94 GLY A O 1
ATOM 738 N N . TYR A 1 95 ? -1.124 6.683 15.971 1.00 83.00 95 TYR A N 1
ATOM 739 C CA . TYR A 1 95 ? -1.852 5.429 15.785 1.00 83.00 95 TYR A CA 1
ATOM 740 C C . TYR A 1 95 ? -3.141 5.395 16.611 1.00 83.00 95 TYR A C 1
ATOM 742 O O . TYR A 1 95 ? -4.184 5.100 16.039 1.00 83.00 95 TYR A O 1
ATOM 750 N N . LEU A 1 96 ? -3.107 5.781 17.889 1.00 84.81 96 LEU A N 1
ATOM 751 C CA . LEU A 1 96 ? -4.295 5.804 18.750 1.00 84.81 96 LEU A CA 1
ATOM 752 C C . LEU A 1 96 ? -5.406 6.699 18.186 1.00 84.81 96 LEU A C 1
ATOM 754 O O . LEU A 1 96 ? -6.552 6.266 18.103 1.00 84.81 96 LEU A O 1
ATOM 758 N N . ARG A 1 97 ? -5.065 7.901 17.698 1.00 85.69 97 ARG A N 1
ATOM 759 C CA . ARG A 1 97 ? -6.039 8.787 17.029 1.00 85.69 97 ARG A CA 1
ATOM 760 C C . ARG A 1 97 ? -6.657 8.127 15.795 1.00 85.69 97 ARG A C 1
ATOM 762 O O . ARG A 1 97 ? -7.852 8.244 15.553 1.00 85.69 97 ARG A O 1
ATOM 769 N N . ARG A 1 98 ? -5.852 7.397 15.011 1.00 88.00 98 ARG A N 1
ATOM 770 C CA . ARG A 1 98 ? -6.349 6.657 13.841 1.00 88.00 98 ARG A CA 1
ATOM 771 C C . ARG A 1 98 ? -7.262 5.509 14.246 1.00 88.00 98 ARG A C 1
ATOM 773 O O . ARG A 1 98 ? -8.270 5.327 13.582 1.00 88.00 98 ARG A O 1
ATOM 780 N N . GLU A 1 99 ? -6.934 4.768 15.300 1.00 86.50 99 GLU A N 1
ATOM 781 C CA . GLU A 1 99 ? -7.795 3.696 15.810 1.00 86.50 99 GLU A CA 1
ATOM 782 C C . GLU A 1 99 ? -9.143 4.236 16.286 1.00 86.50 99 GLU A C 1
ATOM 784 O O . GLU A 1 99 ? -10.168 3.645 15.961 1.00 86.50 99 GLU A O 1
ATOM 789 N N . GLN A 1 100 ? -9.164 5.387 16.964 1.00 89.25 100 GLN A N 1
ATOM 790 C CA . GLN A 1 100 ? -10.408 6.066 17.341 1.00 89.25 100 GLN A CA 1
ATOM 791 C C . GLN A 1 100 ? -11.245 6.424 16.104 1.00 89.25 100 GLN A C 1
ATOM 793 O O . GLN A 1 100 ? -12.410 6.039 16.018 1.00 89.25 100 GLN A O 1
ATOM 798 N N . THR A 1 101 ? -10.644 7.069 15.096 1.00 90.50 101 THR A N 1
ATOM 799 C CA . THR A 1 101 ? -11.318 7.355 13.816 1.00 90.50 101 THR A CA 1
ATOM 800 C C . THR A 1 101 ? -11.838 6.084 13.137 1.00 90.50 101 THR A C 1
ATOM 802 O O . THR A 1 101 ? -12.973 6.049 12.659 1.00 90.50 101 THR A O 1
ATOM 805 N N . ASN A 1 102 ? -11.018 5.031 13.083 1.00 91.38 102 ASN A N 1
ATOM 806 C CA . ASN A 1 102 ? -11.387 3.765 12.462 1.00 91.38 102 ASN A CA 1
ATOM 807 C C . ASN A 1 102 ? -12.591 3.139 13.187 1.00 91.38 102 ASN A C 1
ATOM 809 O O . ASN A 1 102 ? -13.517 2.671 12.530 1.00 91.38 102 ASN A O 1
ATOM 813 N N . ALA A 1 103 ? -12.592 3.158 14.524 1.00 91.19 103 ALA A N 1
ATOM 814 C CA . ALA A 1 103 ? -13.663 2.609 15.348 1.00 91.19 103 ALA A CA 1
ATOM 815 C C . ALA A 1 103 ? -14.998 3.323 15.104 1.00 91.19 103 ALA A C 1
ATOM 817 O O . ALA A 1 103 ? -16.003 2.645 14.904 1.00 91.19 103 ALA A O 1
ATOM 818 N N . VAL A 1 104 ? -15.000 4.659 15.029 1.00 94.38 104 VAL A N 1
ATOM 819 C CA . VAL A 1 104 ? -16.206 5.452 14.721 1.00 94.38 104 VAL A CA 1
ATOM 820 C C . VAL A 1 104 ? -16.767 5.100 13.340 1.00 94.38 104 VAL A C 1
ATOM 822 O O . VAL A 1 104 ? -17.959 4.841 13.201 1.00 94.38 104 VAL A O 1
ATOM 825 N N . ILE A 1 105 ? -15.912 5.028 12.312 1.00 95.12 105 ILE A N 1
ATOM 826 C CA . ILE A 1 105 ? -16.340 4.663 10.950 1.00 95.12 105 ILE A CA 1
ATOM 827 C C . ILE A 1 105 ? -16.920 3.241 10.914 1.00 95.12 105 ILE A C 1
ATOM 829 O O . ILE A 1 105 ? -17.947 3.008 10.274 1.00 95.12 105 ILE A O 1
ATOM 833 N N . ILE A 1 106 ? -16.278 2.288 11.596 1.00 93.31 106 ILE A N 1
ATOM 834 C CA . ILE A 1 106 ? -16.746 0.898 11.669 1.00 93.31 106 ILE A CA 1
ATOM 835 C C . ILE A 1 106 ? -18.083 0.812 12.417 1.00 93.31 106 ILE A C 1
ATOM 837 O O . ILE A 1 106 ? -18.958 0.079 11.966 1.00 93.31 106 ILE A O 1
ATOM 841 N N . ALA A 1 107 ? -18.259 1.553 13.514 1.00 95.25 107 ALA A N 1
ATOM 842 C CA . ALA A 1 107 ? -19.507 1.585 14.277 1.00 95.25 107 ALA A CA 1
ATOM 843 C C . ALA A 1 107 ? -20.679 2.084 13.418 1.00 95.25 107 ALA A C 1
ATOM 845 O O . ALA A 1 107 ? -21.641 1.347 13.227 1.00 95.25 107 ALA A O 1
ATOM 846 N N . LEU A 1 108 ? -20.528 3.243 12.767 1.00 95.62 108 LEU A N 1
ATOM 847 C CA . LEU A 1 108 ? -21.550 3.786 11.861 1.00 95.62 108 LEU A CA 1
ATOM 848 C C . LEU A 1 108 ? -21.885 2.827 10.708 1.00 95.62 108 LEU A C 1
ATOM 850 O O . LEU A 1 108 ? -23.028 2.733 10.274 1.00 95.62 108 LEU A O 1
ATOM 854 N N . THR A 1 109 ? -20.892 2.092 10.205 1.00 94.81 109 THR A N 1
ATOM 855 C CA . THR A 1 109 ? -21.126 1.095 9.149 1.00 94.81 109 THR A CA 1
ATOM 856 C C . THR A 1 109 ? -21.934 -0.094 9.664 1.00 94.81 109 THR A C 1
ATOM 858 O O . THR A 1 109 ? -22.797 -0.595 8.949 1.00 94.81 109 THR A O 1
ATOM 861 N N . LYS A 1 110 ? -21.684 -0.544 10.901 1.00 94.00 110 LYS A N 1
ATOM 862 C CA . LYS A 1 110 ? -22.467 -1.611 11.545 1.00 94.00 110 LYS A CA 1
ATOM 863 C C . LYS A 1 110 ? -23.912 -1.190 11.817 1.00 94.00 110 LYS A C 1
ATOM 865 O O . LYS A 1 110 ? -24.790 -2.039 11.776 1.00 94.00 110 LYS A O 1
ATOM 870 N N . GLU A 1 111 ? -24.153 0.100 12.024 1.00 94.69 111 GLU A N 1
ATOM 871 C CA . GLU A 1 111 ? -25.493 0.703 12.109 1.00 94.69 111 GLU A CA 1
ATOM 872 C C . GLU A 1 111 ? -26.184 0.843 10.736 1.00 94.69 111 GLU A C 1
ATOM 874 O O . GLU A 1 111 ? -27.279 1.390 10.642 1.00 94.69 111 GLU A O 1
ATOM 879 N N . GLY A 1 112 ? -25.556 0.382 9.647 1.00 95.25 112 GLY A N 1
ATOM 880 C CA . GLY A 1 112 ? -26.121 0.431 8.297 1.00 95.25 112 GLY A CA 1
ATOM 881 C C . GLY A 1 112 ? -25.920 1.763 7.566 1.00 95.25 112 GLY A C 1
ATOM 882 O O . GLY A 1 112 ? -26.474 1.957 6.483 1.00 95.25 112 GLY A O 1
ATOM 883 N N . ALA A 1 113 ? -25.119 2.693 8.102 1.00 95.50 113 ALA A N 1
ATOM 884 C CA . ALA A 1 113 ? -24.886 3.975 7.444 1.00 95.50 113 ALA A CA 1
ATOM 885 C C . ALA A 1 113 ? -24.142 3.804 6.108 1.00 95.50 113 ALA A C 1
ATOM 887 O O . ALA A 1 113 ? -23.115 3.127 6.003 1.00 95.50 113 ALA A O 1
ATOM 888 N N . THR A 1 114 ? -24.620 4.493 5.069 1.00 97.06 114 THR A N 1
ATOM 889 C CA . THR A 1 114 ? -23.935 4.516 3.769 1.00 97.06 114 THR A CA 1
ATOM 890 C C . THR A 1 114 ? -22.619 5.294 3.853 1.00 97.06 114 THR A C 1
ATOM 892 O O . THR A 1 114 ? -22.458 6.195 4.674 1.00 97.06 114 THR A O 1
ATOM 895 N N . ILE A 1 115 ? -21.684 5.045 2.927 1.00 95.25 115 ILE A N 1
ATOM 896 C CA . ILE A 1 115 ? -20.421 5.808 2.855 1.00 95.25 115 ILE A CA 1
ATOM 897 C C . ILE A 1 115 ? -20.676 7.323 2.779 1.00 95.25 115 ILE A C 1
ATOM 899 O O . ILE A 1 115 ? -19.925 8.095 3.368 1.00 95.25 115 ILE A O 1
ATOM 903 N N . LYS A 1 116 ? -21.709 7.761 2.044 1.00 97.38 116 LYS A N 1
ATOM 904 C CA . LYS A 1 116 ? -22.046 9.189 1.916 1.00 97.38 116 LYS A CA 1
ATOM 905 C C . LYS A 1 116 ? -22.472 9.768 3.267 1.00 97.38 116 LYS A C 1
ATOM 907 O O . LYS A 1 116 ? -22.023 10.850 3.629 1.00 97.38 116 LYS A O 1
ATOM 912 N N . GLU A 1 117 ? -23.272 9.018 4.015 1.00 96.88 117 GLU A N 1
ATOM 913 C CA . GLU A 1 117 ? -23.726 9.419 5.342 1.00 96.88 117 GLU A CA 1
ATOM 914 C C . GLU A 1 117 ? -22.579 9.448 6.359 1.00 96.88 117 GLU A C 1
ATOM 916 O O . GLU A 1 117 ? -22.450 10.408 7.113 1.00 96.88 117 GLU A O 1
ATOM 921 N N . ILE A 1 118 ? -21.679 8.462 6.326 1.00 96.56 118 ILE A N 1
ATOM 922 C CA . ILE A 1 118 ? -20.486 8.441 7.186 1.00 96.56 118 ILE A CA 1
ATOM 923 C C . ILE A 1 118 ? -19.603 9.664 6.918 1.00 96.56 118 ILE A C 1
ATOM 925 O O . ILE A 1 118 ? -19.156 10.314 7.861 1.00 96.56 118 ILE A O 1
ATOM 929 N N . VAL A 1 119 ? -19.371 10.010 5.646 1.00 97.56 119 VAL A N 1
ATOM 930 C CA . VAL A 1 119 ? -18.619 11.221 5.264 1.00 97.56 119 VAL A CA 1
ATOM 931 C C . VAL A 1 119 ? -19.281 12.472 5.845 1.00 97.56 119 VAL A C 1
ATOM 933 O O . VAL A 1 119 ? -18.596 13.293 6.449 1.00 97.56 119 VAL A O 1
ATOM 936 N N . ARG A 1 120 ? -20.608 12.590 5.722 1.00 96.25 120 ARG A N 1
ATOM 937 C CA . ARG A 1 120 ? -21.374 13.732 6.237 1.00 96.25 120 ARG A CA 1
ATOM 938 C C . ARG A 1 120 ? -21.306 13.846 7.764 1.00 96.25 120 ARG A C 1
ATOM 940 O O . ARG A 1 120 ? -21.106 14.941 8.269 1.00 96.25 120 ARG A O 1
ATOM 947 N N . ARG A 1 121 ? -21.446 12.731 8.491 1.00 95.44 121 ARG A N 1
ATOM 948 C CA . ARG A 1 121 ? -21.436 12.706 9.968 1.00 95.44 121 ARG A CA 1
ATOM 949 C C . ARG A 1 121 ? -20.052 12.926 10.571 1.00 95.44 121 ARG A C 1
ATOM 951 O O . ARG A 1 121 ? -19.939 13.526 11.629 1.00 95.44 121 ARG A O 1
ATOM 958 N N . THR A 1 122 ? -19.008 12.405 9.929 1.00 92.88 122 THR A N 1
ATOM 959 C CA . THR A 1 122 ? -17.646 12.398 10.497 1.00 92.88 122 THR A CA 1
ATOM 960 C C . THR A 1 122 ? -16.741 13.501 9.949 1.00 92.88 122 THR A C 1
ATOM 962 O O . THR A 1 122 ? -15.651 13.707 10.475 1.00 92.88 122 THR A O 1
ATOM 965 N N . GLY A 1 123 ? -17.131 14.170 8.857 1.00 93.69 123 GLY A N 1
ATOM 966 C CA . GLY A 1 123 ? -16.283 15.137 8.148 1.00 93.69 123 GLY A CA 1
ATOM 967 C C . GLY A 1 123 ? -15.066 14.506 7.455 1.00 93.69 123 GLY A C 1
ATOM 968 O O . GLY A 1 123 ? -14.209 15.205 6.915 1.00 93.69 123 GLY A O 1
ATOM 969 N N . HIS A 1 124 ? -14.948 13.177 7.462 1.00 94.81 124 HIS A N 1
ATOM 970 C CA . HIS A 1 124 ? -13.828 12.472 6.860 1.00 94.81 124 HIS A CA 1
ATOM 971 C C . HIS A 1 124 ? -14.003 12.280 5.358 1.00 94.81 124 HIS A C 1
ATOM 973 O O . HIS A 1 124 ? -15.101 12.045 4.861 1.00 94.81 124 HIS A O 1
ATOM 979 N N . SER A 1 125 ? -12.893 12.299 4.616 1.00 95.19 125 SER A N 1
ATOM 980 C CA . SER A 1 125 ? -12.941 12.108 3.168 1.00 95.19 125 SER A CA 1
ATOM 981 C C . SER A 1 125 ? -13.474 10.721 2.793 1.00 95.19 125 SER A C 1
ATOM 983 O O . SER A 1 125 ? -13.210 9.711 3.452 1.00 95.19 125 SER A O 1
ATOM 985 N N . ARG A 1 126 ? -14.163 10.639 1.650 1.00 95.50 126 ARG A N 1
ATOM 986 C CA . ARG A 1 126 ? -14.667 9.368 1.101 1.00 95.50 126 ARG A CA 1
ATOM 987 C C . ARG A 1 126 ? -13.555 8.330 0.903 1.00 95.50 126 ARG A C 1
ATOM 989 O O . ARG A 1 126 ? -13.792 7.130 1.042 1.00 95.50 126 ARG A O 1
ATOM 996 N N . GLY A 1 127 ? -12.344 8.786 0.577 1.00 92.25 127 GLY A N 1
ATOM 997 C CA . GLY A 1 127 ? -11.156 7.940 0.468 1.00 92.25 127 GLY A CA 1
ATOM 998 C C . GLY A 1 127 ? -10.752 7.330 1.809 1.00 92.25 127 GLY A C 1
ATOM 999 O O . GLY A 1 127 ? -10.522 6.123 1.875 1.00 92.25 127 GLY A O 1
ATOM 1000 N N . LEU A 1 128 ? -10.752 8.130 2.882 1.00 90.81 128 LEU A N 1
ATOM 1001 C CA . LEU A 1 128 ? -10.450 7.652 4.230 1.00 90.81 128 LEU A CA 1
ATOM 1002 C C . LEU A 1 128 ? -11.445 6.579 4.675 1.00 90.81 128 LEU A C 1
ATOM 1004 O O . LEU A 1 128 ? -11.022 5.508 5.105 1.00 90.81 128 LEU A O 1
ATOM 1008 N N . VAL A 1 129 ? -12.746 6.840 4.517 1.00 93.81 129 VAL A N 1
ATOM 1009 C CA . VAL A 1 129 ? -13.806 5.888 4.884 1.00 93.81 129 VAL A CA 1
ATOM 1010 C C . VAL A 1 129 ? -13.590 4.552 4.172 1.00 93.81 129 VAL A C 1
ATOM 1012 O O . VAL A 1 129 ? -13.514 3.511 4.817 1.00 93.81 129 VAL A O 1
ATOM 1015 N N . ARG A 1 130 ? -13.366 4.566 2.853 1.00 93.31 130 ARG A N 1
ATOM 1016 C CA . ARG A 1 130 ? -13.074 3.342 2.084 1.00 93.31 130 ARG A CA 1
ATOM 1017 C C . ARG A 1 130 ? -11.813 2.624 2.561 1.00 93.31 130 ARG A C 1
ATOM 1019 O O . ARG A 1 130 ? -11.806 1.399 2.614 1.00 93.31 130 ARG A O 1
ATOM 1026 N N . GLN A 1 131 ? -10.758 3.362 2.896 1.00 87.38 131 GLN A N 1
ATOM 1027 C CA . GLN A 1 131 ? -9.508 2.783 3.387 1.00 87.38 131 GLN A CA 1
ATOM 1028 C C . GLN A 1 131 ? -9.711 2.058 4.728 1.00 87.38 131 GLN A C 1
ATOM 1030 O O . GLN A 1 131 ? -9.162 0.973 4.929 1.00 87.38 131 GLN A O 1
ATOM 1035 N N . VAL A 1 132 ? -10.523 2.626 5.628 1.00 89.88 132 VAL A N 1
ATOM 1036 C CA . VAL A 1 132 ? -10.891 1.993 6.905 1.00 89.88 132 VAL A CA 1
ATOM 1037 C C . VAL A 1 132 ? -11.696 0.722 6.672 1.00 89.88 132 VAL A C 1
ATOM 1039 O O . VAL A 1 132 ? -11.325 -0.326 7.193 1.00 89.88 132 VAL A O 1
ATOM 1042 N N . LEU A 1 133 ? -12.733 0.780 5.832 1.00 89.00 133 LEU A N 1
ATOM 1043 C CA . LEU A 1 133 ? -13.574 -0.383 5.520 1.00 89.00 133 LEU A CA 1
ATOM 1044 C C . LEU A 1 133 ? -12.790 -1.525 4.861 1.00 89.00 133 LEU A C 1
ATOM 1046 O O . LEU A 1 133 ? -13.105 -2.695 5.047 1.00 89.00 133 LEU A O 1
ATOM 1050 N N . ARG A 1 134 ? -11.723 -1.198 4.126 1.00 86.31 134 ARG A N 1
ATOM 1051 C CA . ARG A 1 134 ? -10.799 -2.179 3.541 1.00 86.31 134 ARG A CA 1
ATOM 1052 C C . ARG A 1 134 ? -9.742 -2.693 4.522 1.00 86.31 134 ARG A C 1
ATOM 1054 O O . ARG A 1 134 ? -8.932 -3.522 4.124 1.00 86.31 134 ARG A O 1
ATOM 1061 N N . GLY A 1 135 ? -9.695 -2.215 5.766 1.00 80.12 135 GLY A N 1
ATOM 1062 C CA . GLY A 1 135 ? -8.696 -2.632 6.756 1.00 80.12 135 GLY A CA 1
ATOM 1063 C C . GLY A 1 135 ? -7.269 -2.145 6.464 1.00 80.12 135 GLY A C 1
ATOM 1064 O O . GLY A 1 135 ? -6.306 -2.697 6.987 1.00 80.12 135 GLY A O 1
ATOM 1065 N N . GLN A 1 136 ? -7.103 -1.100 5.649 1.00 76.12 136 GLN A N 1
ATOM 1066 C CA . GLN A 1 136 ? -5.803 -0.616 5.157 1.00 76.12 136 GLN A CA 1
ATOM 1067 C C . GLN A 1 136 ? -5.148 0.439 6.084 1.00 76.12 136 GLN A C 1
ATOM 1069 O O . GLN A 1 136 ? -4.364 1.274 5.624 1.00 76.12 136 GLN A O 1
ATOM 1074 N N . ARG A 1 137 ? -5.496 0.472 7.383 1.00 74.50 137 ARG A N 1
ATOM 1075 C CA . ARG A 1 137 ? -4.998 1.469 8.368 1.00 74.50 137 ARG A CA 1
ATOM 1076 C C . ARG A 1 137 ? -4.516 0.893 9.704 1.00 74.50 137 ARG A C 1
ATOM 1078 O O . ARG A 1 137 ? -4.257 1.666 10.623 1.00 74.50 137 ARG A O 1
ATOM 1085 N N . ASN A 1 138 ? -4.314 -0.419 9.791 1.00 68.56 138 ASN A N 1
ATOM 1086 C CA . ASN A 1 138 ? -4.037 -1.128 11.049 1.00 68.56 138 ASN A CA 1
ATOM 1087 C C . ASN A 1 138 ? -2.564 -1.070 11.517 1.00 68.56 138 ASN A C 1
ATOM 1089 O O . ASN A 1 138 ? -2.178 -1.750 12.469 1.00 68.56 138 ASN A O 1
ATOM 1093 N N . ASP A 1 139 ? -1.704 -0.301 10.842 1.00 66.69 139 ASP A N 1
ATOM 1094 C CA . ASP A 1 139 ? -0.281 -0.230 11.175 1.00 66.69 139 ASP A CA 1
ATOM 1095 C C . ASP A 1 139 ? 0.018 0.714 12.341 1.00 66.69 139 ASP A C 1
ATOM 1097 O O . ASP A 1 139 ? -0.145 1.939 12.237 1.00 66.69 139 ASP A O 1
ATOM 1101 N N . VAL A 1 140 ? 0.510 0.109 13.430 1.00 65.00 140 VAL A N 1
ATOM 1102 C CA . VAL A 1 140 ? 0.931 0.778 14.670 1.00 65.00 140 VAL A CA 1
ATOM 1103 C C . VAL A 1 140 ? 2.117 1.699 14.412 1.00 65.00 140 VAL A C 1
ATOM 1105 O O . VAL A 1 140 ? 2.071 2.888 14.716 1.00 65.00 140 VAL A O 1
ATOM 1108 N N . PHE A 1 141 ? 3.149 1.169 13.760 1.00 63.75 141 PHE A N 1
ATOM 1109 C CA . PHE A 1 141 ? 4.292 1.936 13.287 1.00 63.75 141 PHE A CA 1
ATOM 1110 C C . PHE A 1 141 ? 4.295 1.901 11.770 1.00 63.75 141 PHE A C 1
ATOM 1112 O O . PHE A 1 141 ? 4.177 0.833 11.171 1.00 63.75 141 PHE A O 1
ATOM 1119 N N . ARG A 1 142 ? 4.422 3.070 11.140 1.00 61.38 142 ARG A N 1
ATOM 1120 C CA . ARG A 1 142 ? 4.600 3.121 9.690 1.00 61.38 142 ARG A CA 1
ATOM 1121 C C . ARG A 1 142 ? 6.029 2.685 9.391 1.00 61.38 142 ARG A C 1
ATOM 1123 O O . ARG A 1 142 ? 6.967 3.385 9.773 1.00 61.38 142 ARG A O 1
ATOM 1130 N N . SER A 1 143 ? 6.197 1.561 8.707 1.00 53.09 143 SER A N 1
ATOM 1131 C CA . SER A 1 143 ? 7.439 1.264 8.002 1.00 53.09 143 SER A CA 1
ATOM 1132 C C . SER A 1 143 ? 7.569 2.296 6.884 1.00 53.09 143 SER A C 1
ATOM 1134 O O . SER A 1 143 ? 6.840 2.263 5.898 1.00 53.09 143 SER A O 1
ATOM 1136 N N . ARG A 1 144 ? 8.436 3.292 7.077 1.00 51.72 144 ARG A N 1
ATOM 1137 C CA . ARG A 1 144 ? 8.925 4.071 5.940 1.00 51.72 144 ARG A CA 1
ATOM 1138 C C . ARG A 1 144 ? 9.988 3.216 5.274 1.00 51.72 144 ARG A C 1
ATOM 1140 O O . ARG A 1 144 ? 10.916 2.797 5.965 1.00 51.72 144 ARG A O 1
ATOM 1147 N N . GLU A 1 145 ? 9.843 2.979 3.976 1.00 54.97 145 GLU A N 1
ATOM 1148 C CA . GLU A 1 145 ? 10.975 2.566 3.152 1.00 54.97 145 GLU A CA 1
ATOM 1149 C C . GLU A 1 145 ? 12.110 3.554 3.408 1.00 54.97 145 GLU A C 1
ATOM 1151 O O . GLU A 1 145 ? 11.932 4.778 3.361 1.00 54.97 145 GLU A O 1
ATOM 1156 N N . SER A 1 146 ? 13.253 3.020 3.824 1.00 66.81 146 SER A N 1
ATOM 1157 C CA . SER A 1 146 ? 14.431 3.841 4.032 1.00 66.81 146 SER A CA 1
ATOM 1158 C C . SER A 1 146 ? 14.886 4.330 2.666 1.00 66.81 146 SER A C 1
ATOM 1160 O O . SER A 1 146 ? 14.970 3.543 1.732 1.00 66.81 146 SER A O 1
ATOM 1162 N N . SER A 1 147 ? 15.286 5.594 2.540 1.00 77.69 147 SER A N 1
ATOM 1163 C CA . SER A 1 147 ? 15.954 6.042 1.311 1.00 77.69 147 SER A CA 1
ATOM 1164 C C . SER A 1 147 ? 17.273 5.300 1.051 1.00 77.69 147 SER A C 1
ATOM 1166 O O . SER A 1 147 ? 17.835 5.433 -0.032 1.00 77.69 147 SER A O 1
ATOM 1168 N N . LEU A 1 148 ? 17.773 4.540 2.037 1.00 81.00 148 LEU A N 1
ATOM 1169 C CA . LEU A 1 148 ? 18.905 3.629 1.880 1.00 81.00 148 LEU A CA 1
ATOM 1170 C C . LEU A 1 148 ? 18.556 2.310 1.193 1.00 81.00 148 LEU A C 1
ATOM 1172 O O . LEU A 1 148 ? 19.497 1.653 0.776 1.00 81.00 148 LEU A O 1
ATOM 1176 N N . GLU A 1 149 ? 17.280 1.916 1.095 1.00 80.00 149 GLU A N 1
ATOM 1177 C CA . GLU A 1 149 ? 16.879 0.595 0.578 1.00 80.00 149 GLU A CA 1
ATOM 1178 C C . GLU A 1 149 ? 17.536 0.265 -0.774 1.00 80.00 149 GLU A C 1
ATOM 1180 O O . GLU A 1 149 ? 18.186 -0.774 -0.865 1.00 80.00 149 GLU A O 1
ATOM 1185 N N . PRO A 1 150 ? 17.527 1.177 -1.775 1.00 84.50 150 PRO A N 1
ATOM 1186 C CA . PRO A 1 150 ? 18.156 0.916 -3.074 1.00 84.50 150 PRO A CA 1
ATOM 1187 C C . PRO A 1 150 ? 19.685 0.781 -3.023 1.00 84.50 150 PRO A C 1
ATOM 1189 O O . PRO A 1 150 ? 20.303 0.376 -3.999 1.00 84.50 150 PRO A O 1
ATOM 1192 N N . TYR A 1 151 ? 20.309 1.162 -1.907 1.00 84.88 151 TYR A N 1
ATOM 1193 C CA . TYR A 1 151 ? 21.757 1.199 -1.725 1.00 84.88 151 TYR A CA 1
ATOM 1194 C C . TYR A 1 151 ? 22.252 0.161 -0.707 1.00 84.88 151 TYR A C 1
ATOM 1196 O O . TYR A 1 151 ? 23.446 0.144 -0.401 1.00 84.88 151 TYR A O 1
ATOM 1204 N N . LEU A 1 152 ? 21.368 -0.679 -0.147 1.00 84.94 152 LEU A N 1
ATOM 1205 C CA . LEU A 1 152 ? 21.738 -1.644 0.894 1.00 84.94 152 LEU A CA 1
ATOM 1206 C C . LEU A 1 152 ? 22.720 -2.698 0.384 1.00 84.94 152 LEU A C 1
ATOM 1208 O O . LEU A 1 152 ? 23.700 -2.965 1.072 1.00 84.94 152 LEU A O 1
ATOM 1212 N N . GLU A 1 153 ? 22.515 -3.228 -0.822 1.00 84.31 153 GLU A N 1
ATOM 1213 C CA . GLU A 1 153 ? 23.429 -4.211 -1.420 1.00 84.31 153 GLU A CA 1
ATOM 1214 C C . GLU A 1 153 ? 24.832 -3.629 -1.609 1.00 84.31 153 GLU A C 1
ATOM 1216 O O . GLU A 1 153 ? 25.830 -4.229 -1.207 1.00 84.31 153 GLU A O 1
ATOM 1221 N N . TRP A 1 154 ? 24.916 -2.408 -2.147 1.00 90.38 154 TRP A N 1
ATOM 1222 C CA . TRP A 1 154 ? 26.191 -1.717 -2.310 1.00 90.38 154 TRP A CA 1
ATOM 1223 C C . TRP A 1 154 ? 26.862 -1.450 -0.958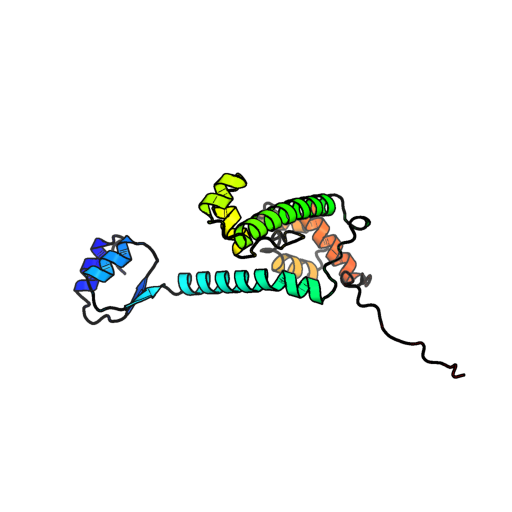 1.00 90.38 154 TRP A C 1
ATOM 1225 O O . TRP A 1 154 ? 28.060 -1.684 -0.796 1.00 90.38 154 TRP A O 1
ATOM 1235 N N . LEU A 1 155 ? 26.096 -0.987 0.032 1.00 89.50 155 LEU A N 1
ATOM 1236 C CA . LEU A 1 155 ? 26.592 -0.740 1.382 1.00 89.50 155 LEU A CA 1
ATOM 1237 C C . LEU A 1 155 ? 27.120 -2.020 2.044 1.00 89.50 155 LEU A C 1
ATOM 1239 O O . LEU A 1 155 ? 28.183 -1.979 2.664 1.00 89.50 155 LEU A O 1
ATOM 1243 N N . ASP A 1 1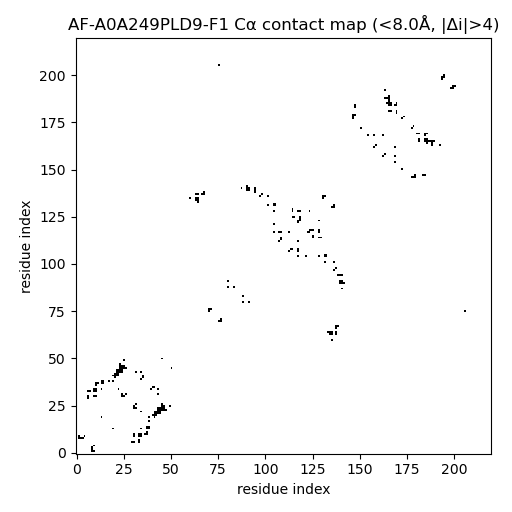56 ? 26.417 -3.140 1.889 1.00 87.81 156 ASP A N 1
ATOM 1244 C CA . ASP A 1 156 ? 26.829 -4.446 2.403 1.00 87.81 156 ASP A CA 1
ATOM 1245 C C . ASP A 1 156 ? 28.113 -4.938 1.718 1.00 87.81 156 ASP A C 1
ATOM 1247 O O . ASP A 1 156 ? 29.033 -5.388 2.404 1.00 87.81 156 ASP A O 1
ATOM 1251 N N . ALA A 1 157 ? 28.248 -4.746 0.402 1.00 87.25 157 ALA A N 1
ATOM 1252 C CA . ALA A 1 157 ? 29.478 -5.052 -0.328 1.00 87.25 157 ALA A CA 1
ATOM 1253 C C . ALA A 1 157 ? 30.673 -4.212 0.163 1.00 87.25 157 ALA A C 1
ATOM 1255 O O . ALA A 1 157 ? 31.755 -4.744 0.413 1.00 87.25 157 ALA A O 1
ATOM 1256 N N . GLN A 1 158 ? 30.488 -2.902 0.375 1.00 91.75 158 GLN A N 1
ATOM 1257 C CA . GLN A 1 158 ? 31.544 -2.052 0.940 1.00 91.75 158 GLN A CA 1
ATOM 1258 C C . GLN A 1 158 ? 31.905 -2.460 2.375 1.00 91.75 158 GLN A C 1
ATOM 1260 O O . GLN A 1 158 ? 33.072 -2.403 2.769 1.00 91.75 158 GLN A O 1
ATOM 1265 N N . TRP A 1 159 ? 30.912 -2.878 3.161 1.00 88.56 159 TRP A N 1
ATOM 1266 C CA . TRP A 1 159 ? 31.115 -3.346 4.528 1.00 88.56 159 TRP A CA 1
ATOM 1267 C C . TRP A 1 159 ? 31.958 -4.619 4.590 1.00 88.56 159 TRP A C 1
ATOM 1269 O O . TRP A 1 159 ? 32.890 -4.700 5.402 1.00 88.56 159 TRP A O 1
ATOM 1279 N N . ALA A 1 160 ? 31.645 -5.578 3.713 1.00 85.38 160 ALA A N 1
ATOM 1280 C CA . ALA A 1 160 ? 32.396 -6.814 3.528 1.00 85.38 160 ALA A CA 1
ATOM 1281 C C . ALA A 1 160 ? 33.831 -6.528 3.060 1.00 85.38 160 ALA A C 1
ATOM 1283 O O . ALA A 1 160 ? 34.771 -7.120 3.579 1.00 85.38 160 ALA A O 1
ATOM 1284 N N . ALA A 1 161 ? 34.018 -5.523 2.198 1.00 89.19 161 ALA A N 1
ATOM 1285 C CA . ALA A 1 161 ? 35.328 -5.023 1.772 1.00 89.19 161 ALA A CA 1
ATOM 1286 C C . ALA A 1 161 ? 36.089 -4.211 2.851 1.00 89.19 161 ALA A C 1
ATOM 1288 O O . ALA A 1 161 ? 37.081 -3.547 2.553 1.00 89.19 161 ALA A O 1
ATOM 1289 N N . GLY A 1 162 ? 35.623 -4.199 4.105 1.00 87.06 162 GLY A N 1
ATOM 1290 C CA . GLY A 1 162 ? 36.316 -3.559 5.229 1.00 87.06 162 GLY A CA 1
ATOM 1291 C C . GLY A 1 162 ? 36.107 -2.044 5.352 1.00 87.06 162 GLY A C 1
ATOM 1292 O O . GLY A 1 162 ? 36.681 -1.412 6.241 1.00 87.06 162 GLY A O 1
ATOM 1293 N N . LYS A 1 163 ? 35.252 -1.422 4.530 1.00 89.56 163 LYS A N 1
ATOM 1294 C CA . LYS A 1 163 ? 34.930 0.011 4.645 1.00 89.56 163 LYS A CA 1
ATOM 1295 C C . LYS A 1 163 ? 33.963 0.240 5.813 1.00 89.56 163 LYS A C 1
ATOM 1297 O O . LYS A 1 163 ? 32.747 0.169 5.669 1.00 89.56 163 LYS A O 1
ATOM 1302 N N . ARG A 1 164 ? 34.501 0.543 7.002 1.00 85.19 164 ARG A N 1
ATOM 1303 C CA . ARG A 1 164 ? 33.718 0.691 8.253 1.00 85.19 164 ARG A CA 1
ATOM 1304 C C . ARG A 1 164 ? 33.406 2.142 8.651 1.00 85.19 164 ARG A C 1
ATOM 1306 O O . ARG A 1 164 ? 32.831 2.382 9.721 1.00 85.19 164 ARG A O 1
ATOM 1313 N N . ASN A 1 165 ? 33.781 3.135 7.843 1.00 91.44 165 ASN A N 1
ATOM 1314 C CA . ASN A 1 165 ? 33.529 4.550 8.134 1.00 91.44 165 ASN A CA 1
ATOM 1315 C C . ASN A 1 165 ? 32.207 5.028 7.508 1.00 91.44 165 ASN A C 1
ATOM 1317 O O . ASN A 1 165 ? 32.124 5.279 6.310 1.00 91.44 165 ASN A O 1
ATOM 1321 N N . GLY A 1 166 ? 31.173 5.218 8.336 1.00 88.00 166 GLY A N 1
ATOM 1322 C CA . GLY A 1 166 ? 29.848 5.653 7.875 1.00 88.00 166 GLY A CA 1
ATOM 1323 C C . GLY A 1 166 ? 29.824 7.028 7.191 1.00 88.00 166 GLY A C 1
ATOM 1324 O O . GLY A 1 166 ? 29.024 7.240 6.284 1.00 88.00 166 GLY A O 1
ATOM 1325 N N . THR A 1 167 ? 30.716 7.952 7.566 1.00 91.69 167 THR A N 1
ATOM 1326 C CA . THR A 1 167 ? 30.822 9.261 6.895 1.00 91.69 167 THR A CA 1
ATOM 1327 C C . THR A 1 167 ? 31.418 9.113 5.496 1.00 91.69 167 THR A C 1
ATOM 1329 O O . THR A 1 167 ? 30.960 9.773 4.567 1.00 91.69 167 THR A O 1
ATOM 1332 N N . GLU A 1 168 ? 32.406 8.232 5.328 1.00 92.50 168 GLU A N 1
ATOM 1333 C CA . GLU A 1 168 ? 32.999 7.942 4.019 1.00 92.50 168 GLU A CA 1
ATOM 1334 C C . GLU A 1 168 ? 31.994 7.242 3.097 1.00 92.50 168 GLU A C 1
ATOM 1336 O O . GLU A 1 168 ? 31.814 7.662 1.955 1.00 92.50 168 GLU A O 1
ATOM 1341 N N . LEU A 1 169 ? 31.274 6.240 3.613 1.00 93.88 169 LEU A N 1
ATOM 1342 C CA . LEU A 1 169 ? 30.203 5.563 2.879 1.00 93.88 169 LEU A CA 1
ATOM 1343 C C . LEU A 1 169 ? 29.121 6.548 2.431 1.00 93.88 169 LEU A C 1
ATOM 1345 O O . LEU A 1 169 ? 28.677 6.492 1.290 1.00 93.88 169 LEU A O 1
ATOM 1349 N N . TRP A 1 170 ? 28.744 7.506 3.282 1.00 94.94 170 TRP A N 1
ATOM 1350 C CA . TRP A 1 170 ? 27.796 8.549 2.895 1.00 94.94 170 TRP A CA 1
ATOM 1351 C C . TRP A 1 170 ? 28.316 9.428 1.752 1.00 94.94 170 TRP A C 1
ATOM 1353 O O . TRP A 1 170 ? 27.563 9.695 0.820 1.00 94.94 170 TRP A O 1
ATOM 1363 N N . ARG A 1 171 ? 29.586 9.859 1.783 1.00 92.81 171 ARG A N 1
ATOM 1364 C CA . ARG A 1 171 ? 30.172 10.658 0.687 1.00 92.81 171 ARG A CA 1
ATOM 1365 C C . ARG A 1 171 ? 30.145 9.895 -0.640 1.00 92.81 171 ARG A C 1
ATOM 1367 O O . ARG A 1 171 ? 29.778 10.471 -1.655 1.00 92.81 171 ARG A O 1
ATOM 1374 N N . ARG A 1 172 ? 30.463 8.599 -0.617 1.00 92.56 172 ARG A N 1
ATOM 1375 C CA . ARG A 1 172 ? 30.405 7.721 -1.798 1.00 92.56 172 ARG A CA 1
ATOM 1376 C C . ARG A 1 172 ? 28.970 7.484 -2.286 1.00 92.56 172 ARG A C 1
ATOM 1378 O O . ARG A 1 172 ? 28.715 7.474 -3.482 1.00 92.56 172 ARG A O 1
ATOM 1385 N N . LEU A 1 173 ? 28.002 7.367 -1.379 1.00 93.19 173 LEU A N 1
ATOM 1386 C CA . LEU A 1 173 ? 26.591 7.302 -1.764 1.00 93.19 173 LEU A CA 1
ATOM 1387 C C . LEU A 1 173 ? 26.114 8.604 -2.417 1.00 93.19 173 LEU A C 1
ATOM 1389 O O . LEU A 1 173 ? 25.342 8.568 -3.373 1.00 93.19 173 LEU A O 1
ATOM 1393 N N . ARG A 1 174 ? 26.581 9.767 -1.937 1.00 92.62 174 ARG A N 1
ATOM 1394 C CA . ARG A 1 174 ? 26.244 11.071 -2.534 1.00 92.62 174 ARG A CA 1
ATOM 1395 C C . ARG A 1 174 ? 26.664 11.148 -4.002 1.00 92.62 174 ARG A C 1
ATOM 1397 O O . ARG A 1 174 ? 25.889 11.667 -4.798 1.00 92.62 174 ARG A O 1
ATOM 1404 N N . THR A 1 175 ? 27.830 10.609 -4.367 1.00 91.69 175 THR A N 1
ATOM 1405 C CA . THR A 1 175 ? 28.289 10.583 -5.769 1.00 91.69 175 THR A CA 1
ATOM 1406 C C . THR A 1 175 ? 27.462 9.638 -6.643 1.00 91.69 175 THR A C 1
ATOM 1408 O O . THR A 1 175 ? 27.385 9.843 -7.845 1.00 91.69 175 THR A O 1
ATOM 1411 N N . GLN A 1 176 ? 26.787 8.651 -6.047 1.00 88.00 176 GLN A N 1
ATOM 1412 C CA . GLN A 1 176 ? 25.857 7.737 -6.726 1.00 88.00 176 GLN A CA 1
ATOM 1413 C C . GLN A 1 176 ? 24.404 8.250 -6.745 1.00 88.00 176 GLN A C 1
ATOM 1415 O O . GLN A 1 176 ? 23.487 7.512 -7.088 1.00 88.00 176 GLN A O 1
ATOM 1420 N N . GLY A 1 177 ? 24.170 9.510 -6.361 1.00 87.75 177 GLY A N 1
ATOM 1421 C CA . GLY A 1 177 ? 22.845 10.132 -6.417 1.00 87.75 177 GLY A CA 1
ATOM 1422 C C . GLY A 1 177 ? 22.016 10.025 -5.134 1.00 87.75 177 GLY A C 1
ATOM 1423 O O . GLY A 1 177 ? 20.878 10.503 -5.102 1.00 87.75 177 GLY A O 1
ATOM 1424 N N . PHE A 1 178 ? 22.563 9.488 -4.038 1.00 89.50 178 PHE A N 1
ATOM 1425 C CA . PHE A 1 178 ? 21.852 9.445 -2.761 1.00 89.50 178 PHE A CA 1
ATOM 1426 C C . PHE A 1 178 ? 21.563 10.861 -2.236 1.00 89.50 178 PHE A C 1
ATOM 1428 O O . PHE A 1 178 ? 22.452 11.705 -2.104 1.00 89.50 178 PHE A O 1
ATOM 1435 N N . ARG A 1 179 ? 20.307 11.139 -1.877 1.00 86.75 179 ARG A N 1
ATOM 1436 C CA . ARG A 1 179 ? 19.876 12.446 -1.334 1.00 86.75 179 ARG A CA 1
ATOM 1437 C C . ARG A 1 179 ? 19.605 12.439 0.172 1.00 86.75 179 ARG A C 1
ATOM 1439 O O . ARG A 1 179 ? 19.172 13.447 0.719 1.00 86.75 179 ARG A O 1
ATOM 1446 N N . GLY A 1 180 ? 19.850 11.318 0.853 1.00 82.69 180 GLY A N 1
ATOM 1447 C CA . GLY A 1 180 ? 19.612 11.198 2.290 1.00 82.69 180 GLY A CA 1
ATOM 1448 C C . GLY A 1 180 ? 20.738 11.756 3.166 1.00 82.69 180 GLY A C 1
ATOM 1449 O O . GLY A 1 180 ? 21.826 12.126 2.713 1.00 82.69 180 GLY A O 1
ATOM 1450 N N . SER A 1 181 ? 20.463 11.816 4.470 1.00 85.69 181 SER A N 1
ATOM 1451 C CA . SER A 1 181 ? 21.355 12.444 5.444 1.00 85.69 181 SER A CA 1
ATOM 1452 C C . SER A 1 181 ? 22.547 11.558 5.821 1.00 85.69 181 SER A C 1
ATOM 1454 O O . SER A 1 181 ? 22.443 10.332 5.906 1.00 85.69 181 SER A O 1
ATOM 1456 N N . ARG A 1 182 ? 23.677 12.195 6.159 1.00 89.38 182 ARG A N 1
ATOM 1457 C CA . ARG A 1 182 ? 24.867 11.522 6.715 1.00 89.38 182 ARG A CA 1
ATOM 1458 C C . ARG A 1 182 ? 24.547 10.700 7.961 1.00 89.38 182 ARG A C 1
ATOM 1460 O O . ARG A 1 182 ? 25.103 9.620 8.159 1.00 89.38 182 ARG A O 1
ATOM 1467 N N . ARG A 1 183 ? 23.639 11.208 8.801 1.00 83.94 183 ARG A N 1
ATOM 1468 C CA . ARG A 1 183 ? 23.194 10.541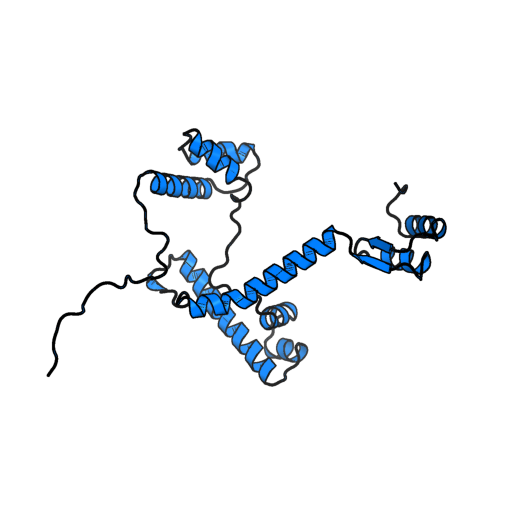 10.029 1.00 83.94 183 ARG A CA 1
ATOM 1469 C C . ARG A 1 183 ? 22.586 9.170 9.738 1.00 83.94 183 ARG A C 1
ATOM 1471 O O . ARG A 1 183 ? 22.903 8.226 10.449 1.00 83.94 183 ARG A O 1
ATOM 1478 N N . LEU A 1 184 ? 21.784 9.047 8.682 1.00 81.75 184 LEU A N 1
ATOM 1479 C CA . LEU A 1 184 ? 21.115 7.797 8.319 1.00 81.75 184 LEU A CA 1
ATOM 1480 C C . LEU A 1 184 ? 22.124 6.682 7.977 1.00 81.75 184 LEU A C 1
ATOM 1482 O O . LEU A 1 184 ? 22.031 5.580 8.512 1.00 81.75 184 LEU A O 1
ATOM 1486 N N . VAL A 1 185 ? 23.143 6.995 7.170 1.00 87.31 185 VAL A N 1
ATOM 1487 C CA . VAL A 1 185 ? 24.238 6.062 6.830 1.00 87.31 185 VAL A CA 1
ATOM 1488 C C . VAL A 1 185 ? 25.116 5.762 8.048 1.00 87.31 185 VAL A C 1
ATOM 1490 O O . VAL A 1 185 ? 25.532 4.625 8.262 1.00 87.31 185 VAL A O 1
ATOM 1493 N N . SER A 1 186 ? 25.368 6.768 8.891 1.00 86.62 186 SER A N 1
ATOM 1494 C CA . SER A 1 186 ? 26.149 6.589 10.122 1.00 86.62 186 SER A CA 1
ATOM 1495 C C . SER A 1 186 ? 25.446 5.647 11.100 1.00 86.62 186 SER A C 1
ATOM 1497 O O . SER A 1 186 ? 26.081 4.754 11.649 1.00 86.62 186 SER A O 1
ATOM 1499 N N . GLU A 1 187 ? 24.131 5.794 11.283 1.00 82.88 187 GLU A N 1
ATOM 1500 C CA . GLU A 1 187 ? 23.327 4.906 12.127 1.00 82.88 187 GLU A CA 1
ATOM 1501 C C . GLU A 1 187 ? 23.301 3.473 11.583 1.00 82.88 187 GLU A C 1
ATOM 1503 O O . GLU A 1 187 ? 23.416 2.527 12.366 1.00 82.88 187 GLU A O 1
ATOM 1508 N N . TRP A 1 188 ? 23.196 3.302 10.261 1.00 88.12 188 TRP A N 1
ATOM 1509 C CA . TRP A 1 188 ? 23.327 1.996 9.610 1.00 88.12 188 TRP A CA 1
ATOM 1510 C C . TRP A 1 188 ? 24.703 1.362 9.898 1.00 88.12 188 TRP A C 1
ATOM 1512 O O . TRP A 1 188 ? 24.766 0.237 10.399 1.00 88.12 188 TRP A O 1
ATOM 1522 N N . ALA A 1 189 ? 25.797 2.114 9.732 1.00 88.12 189 ALA A N 1
ATOM 1523 C CA . ALA A 1 189 ? 27.157 1.642 10.004 1.00 88.12 189 ALA A CA 1
ATOM 1524 C C . ALA A 1 189 ? 27.369 1.301 11.491 1.00 88.12 189 ALA A C 1
ATOM 1526 O O . ALA A 1 189 ? 27.999 0.302 11.835 1.00 88.12 189 ALA A O 1
ATOM 1527 N N . THR A 1 190 ? 26.812 2.096 12.409 1.00 83.75 190 THR A N 1
ATOM 1528 C CA . THR A 1 190 ? 26.850 1.795 13.846 1.00 83.75 190 THR A CA 1
ATOM 1529 C C . THR A 1 190 ? 26.116 0.493 14.170 1.00 83.75 190 THR A C 1
ATOM 1531 O O . THR A 1 190 ? 26.597 -0.279 15.000 1.00 83.75 190 THR A O 1
ATOM 1534 N N . ARG A 1 191 ? 24.969 0.218 13.532 1.00 79.38 191 ARG A N 1
ATOM 1535 C CA . ARG A 1 191 ? 24.243 -1.051 13.718 1.00 79.38 191 ARG A CA 1
ATOM 1536 C C . ARG A 1 191 ? 25.060 -2.239 13.216 1.00 79.38 191 ARG A C 1
ATOM 1538 O O . ARG A 1 191 ? 25.154 -3.224 13.939 1.00 79.38 191 ARG A O 1
ATOM 1545 N N . ARG A 1 192 ? 25.698 -2.120 12.049 1.00 83.69 192 ARG A N 1
ATOM 1546 C CA . ARG A 1 192 ? 26.566 -3.167 11.494 1.00 83.69 192 ARG A CA 1
ATOM 1547 C C . ARG A 1 192 ? 27.793 -3.439 12.371 1.00 83.69 192 ARG A C 1
ATOM 1549 O O . ARG A 1 192 ? 28.039 -4.584 12.717 1.00 83.69 192 ARG A O 1
ATOM 1556 N N . LYS A 1 193 ? 28.470 -2.402 12.884 1.00 83.06 193 LYS A N 1
ATOM 1557 C CA . LYS A 1 193 ? 29.573 -2.559 13.863 1.00 83.06 193 LYS A CA 1
ATOM 1558 C C . LYS A 1 193 ? 29.157 -3.338 15.105 1.00 83.06 193 LYS A C 1
ATOM 1560 O O . LYS A 1 193 ? 29.907 -4.176 15.591 1.00 83.06 193 LYS A O 1
ATOM 1565 N N . ARG A 1 194 ? 27.967 -3.047 15.637 1.00 74.56 194 ARG A N 1
ATOM 1566 C CA . ARG A 1 194 ? 27.423 -3.749 16.810 1.00 74.56 194 ARG A CA 1
ATOM 1567 C C . ARG A 1 194 ? 27.098 -5.210 16.504 1.00 74.56 194 ARG A C 1
ATOM 1569 O O . ARG A 1 194 ? 27.277 -6.042 17.382 1.00 74.56 194 ARG A O 1
ATOM 1576 N N . ALA A 1 195 ? 26.641 -5.505 15.287 1.00 72.25 195 ALA A N 1
ATOM 1577 C CA . ALA A 1 195 ? 26.389 -6.872 14.847 1.00 72.25 195 ALA A CA 1
ATOM 1578 C C . ALA A 1 195 ? 27.699 -7.667 14.686 1.00 72.25 195 ALA A C 1
ATOM 1580 O O . ALA A 1 195 ? 27.775 -8.790 15.172 1.00 72.25 195 ALA A O 1
ATOM 1581 N N . ASP A 1 196 ? 28.739 -7.060 14.101 1.00 74.00 196 ASP A N 1
ATOM 1582 C CA . ASP A 1 196 ? 30.046 -7.706 13.895 1.00 74.00 196 ASP A CA 1
ATOM 1583 C C . ASP A 1 196 ? 30.824 -7.942 15.197 1.00 74.00 196 ASP A C 1
ATOM 1585 O O . ASP A 1 196 ? 31.553 -8.918 15.321 1.00 74.00 196 ASP A O 1
ATOM 1589 N N . THR A 1 197 ? 30.690 -7.051 16.185 1.00 65.56 197 THR A N 1
ATOM 1590 C CA . THR A 1 197 ? 31.450 -7.108 17.455 1.00 65.56 197 THR A CA 1
ATOM 1591 C C . THR A 1 197 ? 30.931 -8.156 18.443 1.00 65.56 197 THR A C 1
ATOM 1593 O O . THR A 1 197 ? 31.251 -8.098 19.628 1.00 65.56 197 THR A O 1
ATOM 1596 N N . GLY A 1 198 ? 30.087 -9.095 18.008 1.00 50.19 198 GLY A N 1
ATOM 1597 C CA . GLY A 1 198 ? 29.595 -10.183 18.859 1.00 50.19 198 GLY A CA 1
ATOM 1598 C C . GLY A 1 198 ? 28.690 -9.734 20.012 1.00 50.19 198 GLY A C 1
ATOM 1599 O O . GLY A 1 198 ? 28.112 -10.576 20.697 1.00 50.19 198 GLY A O 1
ATOM 1600 N N . ARG A 1 199 ? 28.443 -8.426 20.188 1.00 43.25 199 ARG A N 1
ATOM 1601 C CA . ARG A 1 199 ? 27.313 -7.924 20.975 1.00 43.25 199 ARG A CA 1
ATOM 1602 C C . ARG A 1 199 ? 26.043 -8.136 20.158 1.00 43.25 199 ARG A C 1
ATOM 1604 O O . ARG A 1 199 ? 25.394 -7.182 19.725 1.00 43.25 199 ARG A O 1
ATOM 1611 N N . ARG A 1 200 ? 25.665 -9.411 20.000 1.00 36.00 200 ARG A N 1
ATOM 1612 C CA . ARG A 1 200 ? 24.279 -9.829 19.801 1.00 36.00 200 ARG A CA 1
ATOM 1613 C C . ARG A 1 200 ? 23.470 -9.128 20.886 1.00 36.00 200 ARG A C 1
ATOM 1615 O O . ARG A 1 200 ? 23.308 -9.621 21.996 1.00 36.00 200 ARG A O 1
ATOM 1622 N N . ARG A 1 201 ? 22.913 -7.962 20.565 1.00 38.50 201 ARG A N 1
ATOM 1623 C CA . ARG A 1 201 ? 21.596 -7.671 21.103 1.00 38.50 201 ARG A CA 1
ATOM 1624 C C . ARG A 1 201 ? 20.742 -8.832 20.602 1.00 38.50 201 ARG A C 1
ATOM 1626 O O . ARG A 1 201 ? 20.834 -9.123 19.403 1.00 38.50 201 ARG A O 1
ATOM 1633 N N . PRO A 1 202 ? 19.965 -9.508 21.462 1.00 34.72 202 PRO A N 1
ATOM 1634 C CA . PRO A 1 202 ? 18.976 -10.424 20.931 1.00 34.72 202 PRO A CA 1
ATOM 1635 C C . PRO A 1 202 ? 18.187 -9.655 19.854 1.00 34.72 202 PRO A C 1
ATOM 1637 O O . PRO A 1 202 ? 18.039 -8.423 19.983 1.00 34.72 202 PRO A O 1
ATOM 1640 N N . PRO A 1 203 ? 17.722 -10.319 18.775 1.00 33.38 203 PRO A N 1
ATOM 1641 C CA . PRO A 1 203 ? 16.707 -9.708 17.915 1.00 33.38 203 PRO A CA 1
ATOM 1642 C C . PRO A 1 203 ? 15.669 -9.067 18.841 1.00 33.38 203 PRO A C 1
ATOM 1644 O O . PRO A 1 203 ? 15.448 -9.645 19.910 1.00 33.38 203 PRO A O 1
ATOM 1647 N N . PRO A 1 204 ? 15.126 -7.866 18.537 1.00 31.19 204 PRO A N 1
ATOM 1648 C CA . PRO A 1 204 ? 14.207 -7.189 19.448 1.00 31.19 204 PRO A CA 1
ATOM 1649 C C . PRO A 1 204 ? 13.241 -8.237 19.966 1.00 31.19 204 PRO A C 1
ATOM 1651 O O . PRO A 1 204 ? 12.557 -8.871 19.163 1.00 31.19 204 PRO A O 1
ATOM 1654 N N . SER A 1 205 ? 13.329 -8.520 21.266 1.00 33.34 205 SER A N 1
ATOM 1655 C CA . SER A 1 205 ? 12.619 -9.636 21.847 1.00 33.34 205 SER A CA 1
ATOM 1656 C C . SER A 1 205 ? 11.143 -9.324 21.673 1.00 33.34 205 SER A C 1
ATOM 1658 O O . SER A 1 205 ? 10.559 -8.519 22.393 1.00 33.34 205 SER A O 1
ATOM 1660 N N . TRP A 1 206 ? 10.521 -9.972 20.693 1.00 28.86 206 TRP A N 1
ATOM 1661 C CA . TRP A 1 206 ? 9.203 -10.512 20.955 1.00 28.86 206 TRP A CA 1
ATOM 1662 C C . TRP A 1 206 ? 9.364 -11.316 22.247 1.00 28.86 206 TRP A C 1
ATOM 1664 O O . TRP A 1 206 ? 10.352 -12.047 22.358 1.00 28.86 206 TRP A O 1
ATOM 1674 N N . PRO A 1 207 ? 8.527 -11.106 23.274 1.00 29.62 207 PRO A N 1
ATOM 1675 C CA . PRO A 1 207 ? 8.696 -11.786 24.545 1.00 29.62 207 PRO A CA 1
ATOM 1676 C C . PRO A 1 207 ? 8.348 -13.268 24.368 1.00 29.62 207 PRO A C 1
ATOM 1678 O O . PRO A 1 207 ? 7.282 -13.718 24.763 1.00 29.62 207 PRO A O 1
ATOM 1681 N N . THR A 1 208 ? 9.262 -14.034 23.781 1.00 32.84 208 THR A N 1
ATOM 1682 C CA . THR A 1 208 ? 9.310 -15.483 23.899 1.00 32.84 208 THR A CA 1
ATOM 1683 C C . THR A 1 208 ? 10.017 -15.744 25.214 1.00 32.84 208 THR A C 1
ATOM 1685 O O . THR A 1 208 ? 11.244 -15.791 25.298 1.00 32.84 208 THR A O 1
ATOM 1688 N N . ARG A 1 209 ? 9.224 -15.765 26.285 1.00 33.34 209 ARG A N 1
ATOM 1689 C CA . ARG A 1 209 ? 9.696 -16.188 27.595 1.00 33.34 209 ARG A CA 1
ATOM 1690 C C . ARG A 1 209 ? 9.952 -17.694 27.497 1.00 33.34 209 ARG A C 1
ATOM 1692 O O . ARG A 1 209 ? 9.063 -18.453 27.127 1.00 33.34 209 ARG A O 1
ATOM 1699 N N . VAL A 1 210 ? 11.200 -18.063 27.746 1.00 33.19 210 VAL A N 1
ATOM 1700 C CA . VAL A 1 210 ? 11.717 -19.429 27.814 1.00 33.19 210 VAL A CA 1
ATOM 1701 C C . VAL A 1 210 ? 10.917 -20.206 28.869 1.00 33.19 210 VAL A C 1
ATOM 1703 O O . VAL A 1 210 ? 10.806 -19.758 30.009 1.00 33.19 210 VAL A O 1
ATOM 1706 N N . PHE A 1 211 ? 10.308 -21.315 28.445 1.00 31.45 211 PHE A N 1
ATOM 1707 C CA . PHE A 1 211 ? 9.957 -22.460 29.293 1.00 31.45 211 PHE A CA 1
ATOM 1708 C C . PHE A 1 211 ? 11.246 -23.223 29.643 1.00 31.45 211 PHE A C 1
ATOM 1710 O O . PHE A 1 211 ? 12.182 -23.157 28.856 1.00 31.45 211 PHE A O 1
ATOM 1717 N N . HIS A 1 212 ? 11.229 -23.955 30.763 1.00 26.98 212 HIS A N 1
ATOM 1718 C CA . HIS A 1 212 ? 12.300 -24.674 31.494 1.00 26.98 212 HIS A CA 1
ATOM 1719 C C . HIS A 1 212 ? 12.639 -23.926 32.793 1.00 26.98 212 HIS A C 1
ATOM 1721 O O . HIS A 1 212 ? 13.006 -22.761 32.747 1.00 26.98 212 HIS A O 1
ATOM 1727 N N . GLU A 1 213 ? 12.514 -24.460 34.005 1.00 28.19 213 GLU A N 1
ATOM 1728 C CA . GLU A 1 213 ? 12.187 -25.784 34.544 1.00 28.19 213 GLU A CA 1
ATOM 1729 C C . GLU A 1 213 ? 11.741 -25.552 35.999 1.00 28.19 213 GLU A C 1
ATOM 1731 O O . GLU A 1 213 ? 12.271 -24.672 36.676 1.00 28.19 213 GLU A O 1
ATOM 1736 N N . GLY A 1 214 ? 10.763 -26.316 36.486 1.00 27.91 214 GLY A N 1
ATOM 1737 C CA . GLY A 1 214 ? 10.255 -26.172 37.853 1.00 27.91 214 GLY A CA 1
ATOM 1738 C C . GLY A 1 214 ? 9.185 -27.197 38.211 1.00 27.91 214 GLY A C 1
ATOM 1739 O O . GLY A 1 214 ? 8.199 -26.850 38.846 1.00 27.91 214 GLY A O 1
ATOM 1740 N N . TRP A 1 215 ? 9.354 -28.447 37.775 1.00 31.05 215 TRP A N 1
ATOM 1741 C CA . TRP A 1 215 ? 8.627 -29.583 38.340 1.00 31.05 215 TRP A CA 1
ATOM 1742 C C . TRP A 1 215 ? 9.529 -30.275 39.361 1.00 31.05 215 TRP A C 1
ATOM 1744 O O . TRP A 1 215 ? 10.370 -31.096 39.005 1.00 31.05 215 TRP A O 1
ATOM 1754 N N . ARG A 1 216 ? 9.351 -29.934 40.639 1.00 32.84 216 ARG A N 1
ATOM 1755 C CA . ARG A 1 216 ? 9.666 -30.813 41.769 1.00 32.84 216 ARG A CA 1
ATOM 1756 C C . ARG A 1 216 ? 8.693 -30.527 42.915 1.00 32.84 216 ARG A C 1
ATOM 1758 O O . ARG A 1 216 ? 8.806 -29.501 43.566 1.00 32.84 216 ARG A O 1
ATOM 1765 N N . GLY A 1 217 ? 7.776 -31.477 43.109 1.00 30.05 217 GLY A N 1
ATOM 1766 C CA . GLY A 1 217 ? 7.285 -31.946 44.406 1.00 30.05 217 GLY A CA 1
ATOM 1767 C C . GLY A 1 217 ? 6.410 -31.012 45.239 1.00 30.05 217 GLY A C 1
ATOM 1768 O O . GLY A 1 217 ? 6.920 -30.104 45.878 1.00 30.05 217 GLY A O 1
ATOM 1769 N N . ALA A 1 218 ? 5.123 -31.345 45.338 1.00 31.64 218 ALA A N 1
ATOM 1770 C CA . ALA A 1 218 ? 4.460 -31.623 46.617 1.00 31.64 218 ALA A CA 1
ATOM 1771 C C . ALA A 1 218 ? 3.024 -32.075 46.325 1.00 31.64 218 ALA A C 1
ATOM 1773 O O . ALA A 1 218 ? 2.172 -31.272 45.953 1.00 31.64 218 ALA A O 1
ATOM 1774 N N . GLY A 1 219 ? 2.792 -33.380 46.447 1.00 33.25 219 GLY A N 1
ATOM 1775 C CA . GLY A 1 219 ? 1.464 -33.906 46.715 1.00 33.25 219 GLY A CA 1
ATOM 1776 C C . GLY A 1 219 ? 1.236 -33.883 48.221 1.00 33.25 219 GLY A C 1
ATOM 1777 O O . GLY A 1 219 ? 2.121 -34.292 48.972 1.00 33.25 219 GLY A O 1
ATOM 1778 N N . HIS A 1 220 ? 0.065 -33.406 48.615 1.00 35.53 220 HIS A N 1
ATOM 1779 C CA . HIS A 1 220 ? -0.699 -33.875 49.762 1.00 35.53 220 HIS A CA 1
ATOM 1780 C C . HIS A 1 220 ? -2.173 -33.797 49.381 1.00 35.53 220 HIS A C 1
ATOM 1782 O O . HIS A 1 220 ? -2.544 -32.799 48.721 1.00 35.53 220 HIS A O 1
#

Mean predicted aligned error: 16.25 Å

Radius of gyration: 27.25 Å; Cα contacts (8 Å, |Δi|>4): 158; chains: 1; bounding box: 62×49×91 Å

Foldseek 3Di:
DQPDDALQSLLVVLLVVQVAQEAADDPPPSNVVSNCVSHVNHHYDHHPVVVVVVVVVVVVLVVLQCVLVVCVVLVVPDDDLVPDDPVLNVLQVVLVVLVVVLVLLVVCVVVVDDLVRSCVVVVDDSVSSVCSVSSVRNDSHDPDDDLCNVVVVVLVVVVVVVNLDLQVVVVVVVVVVRPDDSVVSNVVSVVVVCVVVPVPPDDPDSPPPDDDDDDDDDDD

Solvent-accessible surface area (backbone atoms only — not comparable to full-atom values): 13195 Å² total; per-residue (Å²): 133,75,97,66,91,48,42,67,64,52,19,58,53,41,50,76,43,73,86,58,56,69,44,70,37,72,87,52,65,60,48,53,52,23,45,47,71,38,38,70,86,32,48,77,40,69,26,71,68,57,50,52,53,52,50,52,49,52,50,53,49,52,51,48,45,46,47,54,56,54,31,55,74,69,64,63,65,72,73,61,70,87,80,43,53,73,72,52,40,55,40,42,55,58,27,52,57,47,52,54,54,42,49,52,55,51,49,46,46,74,74,66,47,48,71,68,51,48,26,68,76,68,72,47,55,68,64,56,55,52,37,47,78,61,38,73,70,72,60,57,66,81,83,67,82,56,91,53,61,93,44,45,70,61,52,51,52,41,44,74,71,64,57,77,52,24,66,58,53,33,56,56,37,43,78,74,69,51,85,72,60,56,65,61,41,31,53,52,40,53,52,51,52,39,58,72,67,69,56,68,66,71,71,84,74,68,87,76,75,78,84,86,87,85,90,75,89,84,89,131

Secondary structure (DSSP, 8-state):
--SS--HHHHHHHHHT-TT--EEEE-S-HHHHHHHHHH-TTSEEEE-HHHHHHHHHHHHHHHHHHHHHHHHHHTTTT---GGGS-HHHHHHHHHHHHHHHHHHHHHHHHHTT--HHHHHHHH---HHHHHHHHTTTT--SS--PPPTTGGGHHHHHHHHHTT---HHHHHHHHHHTT--S-HHHHHHHHHHHHHHHTT----SS----PPP---------

Sequence (220 aa):
MLPDREPATAEAWLRQNAQIQIIARDRGGAYGLAAARALPDAVQVADRWHLMENASRAFLDAVRKSMRQIRKTLGATRVNPKLLTAAKRLQYEGYLRREQTNAVIIALTKEGATIKEIVRRTGHSRGLVRQVLRGQRNDVFRSRESSLEPYLEWLDAQWAAGKRNGTELWRRLRTQGFRGSRRLVSEWATRRKRADTGRRRPPPSWPTRVFHEGWRGAGH